Protein AF-0000000075749652 (afdb_homodimer)

pLDDT: mean 74.52, std 28.33, range [23.64, 98.38]

Organism: Penicillium rubens (strain ATCC 28089 / DSM 1075 / NRRL 1951 / Wisconsin 54-1255) (NCBI:txid500485)

Secondary structure (DSSP, 8-state):
------------------------------------PPPSEEEEEEPTT-SSEEEEEESSSSHHHHHHHHHHHH---EEEEEEE-TTS-EEE--HHHHHHSPTTEEEEEEESS---TTS-EEEEEEE-S-----/------------------------------------PPPSEEEEEEPTT-SSBEEEEESSSSHHHHHHHHHHHH---EEEEEEE-TTS-EEE--HHHHHHSPTT-EEEEEESS---TTS-EEEEEEESS-----

Structure (mmCIF, N/CA/C/O backbone):
data_AF-0000000075749652-model_v1
#
loop_
_entity.id
_entity.type
_entity.pdbx_description
1 polymer 'Pc17g00660 protein'
#
loop_
_atom_site.group_PDB
_atom_site.id
_atom_site.type_symbol
_atom_site.label_atom_id
_atom_site.label_alt_id
_atom_site.label_comp_id
_atom_site.label_asym_id
_atom_site.label_entity_id
_atom_site.label_seq_id
_atom_site.pdbx_PDB_ins_code
_atom_site.Cartn_x
_atom_site.Cartn_y
_atom_site.Cartn_z
_atom_site.occupancy
_atom_site.B_iso_or_equiv
_atom_site.auth_seq_id
_atom_site.auth_comp_id
_atom_site.auth_asym_id
_atom_site.auth_atom_id
_atom_site.pdbx_PDB_model_num
ATOM 1 N N . MET A 1 1 ? -47.75 7.691 -15.562 1 23.73 1 MET A N 1
ATOM 2 C CA . MET A 1 1 ? -46.344 8.023 -15.453 1 23.73 1 MET A CA 1
ATOM 3 C C . MET A 1 1 ? -45.656 7.172 -14.375 1 23.73 1 MET A C 1
ATOM 5 O O . MET A 1 1 ? -46.031 7.25 -13.203 1 23.73 1 MET A O 1
ATOM 9 N N . GLU A 1 2 ? -45.25 5.934 -14.773 1 23.78 2 GLU A N 1
ATOM 10 C CA . GLU A 1 2 ? -44.812 4.777 -13.992 1 23.78 2 GLU A CA 1
ATOM 11 C C . GLU A 1 2 ? -43.531 5.07 -13.25 1 23.78 2 GLU A C 1
ATOM 13 O O . GLU A 1 2 ? -42.562 5.566 -13.844 1 23.78 2 GLU A O 1
ATOM 18 N N . LYS A 1 3 ? -43.562 5.301 -11.867 1 26.33 3 LYS A N 1
ATOM 19 C CA . LYS A 1 3 ? -42.5 5.453 -10.875 1 26.33 3 LYS A CA 1
ATOM 20 C C . LYS A 1 3 ? -41.438 4.344 -11 1 26.33 3 LYS A C 1
ATOM 22 O O . LYS A 1 3 ? -41.781 3.164 -10.852 1 26.33 3 LYS A O 1
ATOM 27 N N . ARG A 1 4 ? -40.469 4.469 -11.938 1 23.66 4 ARG A N 1
ATOM 28 C CA . ARG A 1 4 ? -39.344 3.551 -12.016 1 23.66 4 ARG A CA 1
ATOM 29 C C . ARG A 1 4 ? -38.625 3.424 -10.672 1 23.66 4 ARG A C 1
ATOM 31 O O . ARG A 1 4 ? -38.156 4.418 -10.117 1 23.66 4 ARG A O 1
ATOM 38 N N . ARG A 1 5 ? -39.062 2.502 -9.797 1 25.2 5 ARG A N 1
ATOM 39 C CA . ARG A 1 5 ? -38.438 2.057 -8.562 1 25.2 5 ARG A CA 1
ATOM 40 C C . ARG A 1 5 ? -37 1.646 -8.812 1 25.2 5 ARG A C 1
ATOM 42 O O . ARG A 1 5 ? -36.719 0.802 -9.664 1 25.2 5 ARG A O 1
ATOM 49 N N . PHE A 1 6 ? -35.969 2.525 -8.836 1 23.64 6 PHE A N 1
ATOM 50 C CA . PHE A 1 6 ? -34.531 2.285 -8.844 1 23.64 6 PHE A CA 1
ATOM 51 C C . PHE A 1 6 ? -34.125 1.32 -7.734 1 23.64 6 PHE A C 1
ATOM 53 O O . PHE A 1 6 ? -34.188 1.67 -6.555 1 23.64 6 PHE A O 1
ATOM 60 N N . SER A 1 7 ? -34.594 0.105 -7.723 1 24.22 7 SER A N 1
ATOM 61 C CA . SER A 1 7 ? -34.094 -0.922 -6.82 1 24.22 7 SER A CA 1
ATOM 62 C C . SER A 1 7 ? -32.594 -1.09 -6.965 1 24.22 7 SER A C 1
ATOM 64 O O . SER A 1 7 ? -32.094 -1.543 -8.008 1 24.22 7 SER A O 1
ATOM 66 N N . GLY A 1 8 ? -31.781 -0.078 -6.668 1 25.09 8 GLY A N 1
ATOM 67 C CA . GLY A 1 8 ? -30.344 -0.247 -6.613 1 25.09 8 GLY A CA 1
ATOM 68 C C . GLY A 1 8 ? -29.906 -1.483 -5.844 1 25.09 8 GLY A C 1
ATOM 69 O O . GLY A 1 8 ? -30.188 -1.604 -4.648 1 25.09 8 GLY A O 1
ATOM 70 N N . SER A 1 9 ? -29.875 -2.68 -6.441 1 27.86 9 SER A N 1
ATOM 71 C CA . SER A 1 9 ? -29.344 -3.932 -5.922 1 27.86 9 SER A CA 1
ATOM 72 C C . SER A 1 9 ? -27.953 -3.729 -5.316 1 27.86 9 SER A C 1
ATOM 74 O O . SER A 1 9 ? -27.062 -3.168 -5.965 1 27.86 9 SER A O 1
ATOM 76 N N . ILE A 1 10 ? -27.844 -3.381 -4.102 1 29.45 10 ILE A N 1
ATOM 77 C CA . ILE A 1 10 ? -26.625 -3.455 -3.322 1 29.45 10 ILE A CA 1
ATOM 78 C C . ILE A 1 10 ? -25.953 -4.809 -3.539 1 29.45 10 ILE A C 1
ATOM 80 O O . ILE A 1 10 ? -26.516 -5.852 -3.189 1 29.45 10 ILE A O 1
ATOM 84 N N . SER A 1 11 ? -25.297 -5.031 -4.695 1 29.36 11 SER A N 1
ATOM 85 C CA . SER A 1 11 ? -24.5 -6.227 -4.941 1 29.36 11 SER A CA 1
ATOM 86 C C . SER A 1 11 ? -23.641 -6.578 -3.732 1 29.36 11 SER A C 1
ATOM 88 O O . SER A 1 11 ? -22.969 -5.715 -3.174 1 29.36 11 SER A O 1
ATOM 90 N N . GLN A 1 12 ? -24.094 -7.402 -2.818 1 26.67 12 GLN A N 1
ATOM 91 C CA . GLN A 1 12 ? -23.391 -8.062 -1.727 1 26.67 12 GLN A CA 1
ATOM 92 C C . GLN A 1 12 ? -22.016 -8.57 -2.184 1 26.67 12 GLN A C 1
ATOM 94 O O . GLN A 1 12 ? -21.938 -9.484 -3 1 26.67 12 GLN A O 1
ATOM 99 N N . SER A 1 13 ? -21.047 -7.703 -2.416 1 32.44 13 SER A N 1
ATOM 100 C CA . SER A 1 13 ? -19.656 -8.141 -2.566 1 32.44 13 SER A CA 1
ATOM 101 C C . SER A 1 13 ? -19.281 -9.172 -1.507 1 32.44 13 SER A C 1
ATOM 103 O O . SER A 1 13 ? -19.375 -8.891 -0.308 1 32.44 13 SER A O 1
ATOM 105 N N . ASN A 1 14 ? -19.625 -10.422 -1.775 1 35.34 14 ASN A N 1
ATOM 106 C CA . ASN A 1 14 ? -19.234 -11.586 -0.986 1 35.34 14 ASN A CA 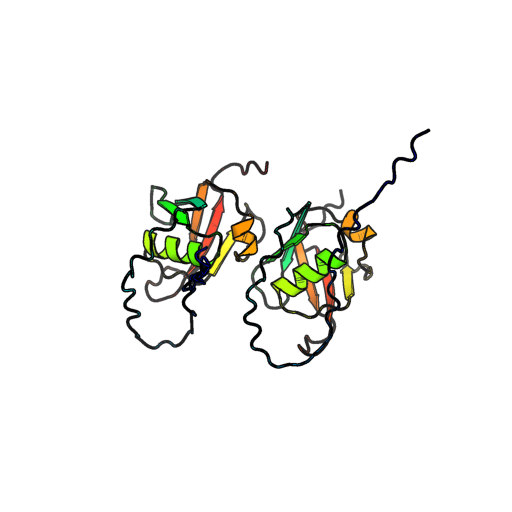1
ATOM 107 C C . ASN A 1 14 ? -17.766 -11.523 -0.575 1 35.34 14 ASN A C 1
ATOM 109 O O . ASN A 1 14 ? -16.891 -12 -1.3 1 35.34 14 ASN A O 1
ATOM 113 N N . CYS A 1 15 ? -17.266 -10.391 -0.237 1 38.72 15 CYS A N 1
ATOM 114 C CA . CYS A 1 15 ? -15.969 -10.578 0.403 1 38.72 15 CYS A CA 1
ATOM 115 C C . CYS A 1 15 ? -16.078 -11.555 1.568 1 38.72 15 CYS A C 1
ATOM 117 O O . CYS A 1 15 ? -16.719 -11.258 2.572 1 38.72 15 CYS A O 1
ATOM 119 N N . LEU A 1 16 ? -16.328 -12.812 1.437 1 35.75 16 LEU A N 1
ATOM 120 C CA . LEU A 1 16 ? -16.359 -13.812 2.5 1 35.75 16 LEU A CA 1
ATOM 121 C C . LEU A 1 16 ? -15.414 -13.445 3.631 1 35.75 16 LEU A C 1
ATOM 123 O O . LEU A 1 16 ? -14.297 -12.977 3.383 1 35.75 16 LEU A O 1
ATOM 127 N N . ARG A 1 17 ? -15.906 -12.953 4.754 1 34.75 17 ARG A N 1
ATOM 128 C CA . ARG A 1 17 ? -15.289 -12.875 6.074 1 34.75 17 ARG A CA 1
ATOM 129 C C . ARG A 1 17 ? -14.383 -14.078 6.324 1 34.75 17 ARG A C 1
ATOM 131 O O . ARG A 1 17 ? -14.852 -15.219 6.355 1 34.75 17 ARG A O 1
ATOM 138 N N . LEU A 1 18 ? -13.117 -13.938 5.91 1 32.19 18 LEU A N 1
ATOM 139 C CA . LEU A 1 18 ? -12.117 -14.875 6.41 1 32.19 18 LEU A CA 1
ATOM 140 C C . LEU A 1 18 ? -12.164 -14.953 7.93 1 32.19 18 LEU A C 1
ATOM 142 O O . LEU A 1 18 ? -11.656 -14.07 8.617 1 32.19 18 LEU A O 1
ATOM 146 N N . LYS A 1 19 ? -13.281 -15.102 8.703 1 30.7 19 LYS A N 1
ATOM 147 C CA . LYS A 1 19 ? -13.203 -15.664 10.047 1 30.7 19 LYS A CA 1
ATOM 148 C C . LYS A 1 19 ? -12.297 -16.906 10.07 1 30.7 19 LYS A C 1
ATOM 150 O O . LYS A 1 19 ? -12.484 -17.828 9.273 1 30.7 19 LYS A O 1
ATOM 155 N N . ALA A 1 20 ? -11.07 -16.812 10.711 1 30.17 20 ALA A N 1
ATOM 156 C CA . ALA A 1 20 ? -10.18 -17.875 11.172 1 30.17 20 ALA A CA 1
ATOM 157 C C . ALA A 1 20 ? -10.953 -18.969 11.906 1 30.17 20 ALA A C 1
ATOM 159 O O . ALA A 1 20 ? -10.367 -19.75 12.648 1 30.17 20 ALA A O 1
ATOM 160 N N . SER A 1 21 ? -12.234 -19.094 12.102 1 30.48 21 SER A N 1
ATOM 161 C CA . SER A 1 21 ? -12.508 -20.375 12.734 1 30.48 21 SER A CA 1
ATOM 162 C C . SER A 1 21 ? -11.969 -21.531 11.891 1 30.48 21 SER A C 1
ATOM 164 O O . SER A 1 21 ? -12.055 -21.5 10.664 1 30.48 21 SER A O 1
ATOM 166 N N . ARG A 1 22 ? -10.922 -22.391 12.406 1 30.53 22 ARG A N 1
ATOM 167 C CA . ARG A 1 22 ? -10.422 -23.688 11.961 1 30.53 22 ARG A CA 1
ATOM 168 C C . ARG A 1 22 ? -11.57 -24.594 11.523 1 30.53 22 ARG A C 1
ATOM 170 O O . ARG A 1 22 ? -11.414 -25.812 11.43 1 30.53 22 ARG A O 1
ATOM 177 N N . GLN A 1 23 ? -12.906 -24.359 11.914 1 30.08 23 GLN A N 1
ATOM 178 C CA . GLN A 1 23 ? -13.797 -25.469 11.625 1 30.08 23 GLN A CA 1
ATOM 179 C C . GLN A 1 23 ? -13.758 -25.844 10.148 1 30.08 23 GLN A C 1
ATOM 181 O O . GLN A 1 23 ? -13.602 -24.984 9.289 1 30.08 23 GLN A O 1
ATOM 186 N N . SER A 1 24 ? -13.703 -27.219 9.75 1 31.16 24 SER A N 1
ATOM 187 C CA . SER A 1 24 ? -13.844 -27.953 8.5 1 31.16 24 SER A CA 1
ATOM 188 C C . SER A 1 24 ? -14.992 -27.391 7.66 1 31.16 24 SER A C 1
ATOM 190 O O . SER A 1 24 ? -15.812 -28.156 7.141 1 31.16 24 SER A O 1
ATOM 192 N N . ALA A 1 25 ? -15.648 -26.344 8.125 1 30.98 25 ALA A N 1
ATOM 193 C CA . ALA A 1 25 ? -16.812 -26.078 7.289 1 30.98 25 ALA A CA 1
ATOM 194 C C . ALA A 1 25 ? -16.438 -26.062 5.812 1 30.98 25 ALA A C 1
ATOM 196 O O . ALA A 1 25 ? -15.445 -25.438 5.426 1 30.98 25 ALA A O 1
ATOM 197 N N . ILE A 1 26 ? -16.688 -27.172 5.18 1 29.77 26 ILE A N 1
ATOM 198 C CA . ILE A 1 26 ? -16.719 -27.297 3.725 1 29.77 26 ILE A CA 1
ATOM 199 C C . ILE A 1 26 ? -17.312 -26.031 3.113 1 29.77 26 ILE A C 1
ATOM 201 O O . ILE A 1 26 ? -18.5 -25.734 3.305 1 29.77 26 ILE A O 1
ATOM 205 N N . VAL A 1 27 ? -16.766 -24.875 3.381 1 33.25 27 VAL A N 1
ATOM 206 C CA . VAL A 1 27 ? -17.266 -23.812 2.508 1 33.25 27 VAL A CA 1
ATOM 207 C C . VAL A 1 27 ? -17.453 -24.344 1.093 1 33.25 27 VAL A C 1
ATOM 209 O O . VAL A 1 27 ? -16.484 -24.766 0.447 1 33.25 27 VAL A O 1
ATOM 212 N N . GLN A 1 28 ? -18.438 -25.234 1 1 32.66 28 GLN A N 1
ATOM 213 C CA . GLN A 1 28 ? -18.875 -25.5 -0.364 1 32.66 28 GLN A CA 1
ATOM 214 C C . GLN A 1 28 ? -18.844 -24.234 -1.213 1 32.66 28 GLN A C 1
ATOM 216 O O . GLN A 1 28 ? -19.5 -23.25 -0.888 1 32.66 28 GLN A O 1
ATOM 221 N N . HIS A 1 29 ? -17.641 -23.844 -1.509 1 31.62 29 HIS A N 1
ATOM 222 C CA . HIS A 1 29 ? -17.578 -22.906 -2.617 1 31.62 29 HIS A CA 1
ATOM 223 C C . HIS A 1 29 ? -18.578 -23.266 -3.715 1 31.62 29 HIS A C 1
ATOM 225 O O . HIS A 1 29 ? -18.297 -24.125 -4.543 1 31.62 29 HIS A O 1
ATOM 231 N N . GLU A 1 30 ? -19.797 -23.688 -3.277 1 35.5 30 GLU A N 1
ATOM 232 C CA . GLU A 1 30 ? -20.656 -23.625 -4.453 1 35.5 30 GLU A CA 1
ATOM 233 C C . GLU A 1 30 ? -20.375 -22.391 -5.293 1 35.5 30 GLU A C 1
ATOM 235 O O . GLU A 1 30 ? -20.391 -21.266 -4.785 1 35.5 30 GLU A O 1
ATOM 240 N N . ALA A 1 31 ? -19.562 -22.531 -6.242 1 36.31 31 ALA A N 1
ATOM 241 C CA . ALA A 1 31 ? -19.359 -21.516 -7.27 1 36.31 31 ALA A CA 1
ATOM 242 C C . ALA A 1 31 ? -20.672 -20.812 -7.605 1 36.31 31 ALA A C 1
ATOM 244 O O . ALA A 1 31 ? -21.547 -21.391 -8.266 1 36.31 31 ALA A O 1
ATOM 245 N N . GLN A 1 32 ? -21.516 -20.422 -6.691 1 39.34 32 GLN A N 1
ATOM 246 C CA . GLN A 1 32 ? -22.578 -19.578 -7.227 1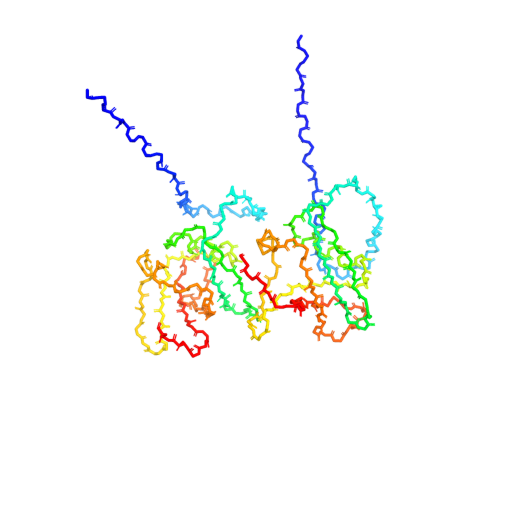 39.34 32 GLN A CA 1
ATOM 247 C C . GLN A 1 32 ? -22.062 -18.703 -8.367 1 39.34 32 GLN A C 1
ATOM 249 O O . GLN A 1 32 ? -21.031 -18.031 -8.227 1 39.34 32 GLN A O 1
ATOM 254 N N . VAL A 1 33 ? -22.188 -19.094 -9.578 1 41.5 33 VAL A N 1
ATOM 255 C CA . VAL A 1 33 ? -21.891 -18.344 -10.789 1 41.5 33 VAL A CA 1
ATOM 256 C C . VAL A 1 33 ? -22.328 -16.891 -10.625 1 41.5 33 VAL A C 1
ATOM 258 O O . VAL A 1 33 ? -23.516 -16.609 -10.5 1 41.5 33 VAL A O 1
ATOM 261 N N . ALA A 1 34 ? -21.812 -16.172 -9.711 1 48.44 34 ALA A N 1
ATOM 262 C CA . ALA A 1 34 ? -22.125 -14.75 -9.648 1 48.44 34 ALA A CA 1
ATOM 263 C C . ALA A 1 34 ? -22.312 -14.172 -11.047 1 48.44 34 ALA A C 1
ATOM 265 O O . ALA A 1 34 ? -21.75 -14.68 -12.023 1 48.44 34 ALA A O 1
ATOM 266 N N . PRO A 1 35 ? -23.453 -13.539 -11.289 1 52.84 35 PRO A N 1
ATOM 267 C CA . PRO A 1 35 ? -23.609 -12.875 -12.586 1 52.84 35 PRO A CA 1
ATOM 268 C C . PRO A 1 35 ? -22.266 -12.398 -13.164 1 52.84 35 PRO A C 1
ATOM 270 O O . PRO A 1 35 ? -21.344 -12.109 -12.406 1 52.84 35 PRO A O 1
ATOM 273 N N . SER A 1 36 ? -21.844 -13.023 -14.289 1 61.44 36 SER A N 1
ATOM 274 C CA . SER A 1 36 ? -20.625 -12.727 -15.023 1 61.44 36 SER A CA 1
ATOM 275 C C . SER A 1 36 ? -20.328 -11.227 -15.031 1 61.44 36 SER A C 1
ATOM 277 O O . SER A 1 36 ? -21 -10.469 -15.734 1 61.44 36 SER A O 1
ATOM 279 N N . ARG A 1 37 ? -19.984 -10.617 -13.953 1 82.19 37 ARG A N 1
ATOM 280 C CA . ARG A 1 37 ? -19.578 -9.219 -14.031 1 82.19 37 ARG A CA 1
ATOM 281 C C . ARG A 1 37 ? -18.359 -9.055 -14.945 1 82.19 37 ARG A C 1
ATOM 283 O O . ARG A 1 37 ? -17.484 -9.914 -14.992 1 82.19 37 ARG A O 1
ATOM 290 N N . ARG A 1 38 ? -18.5 -8.273 -15.906 1 95.38 38 ARG A N 1
ATOM 291 C CA . ARG A 1 38 ? -17.438 -7.949 -16.844 1 95.38 38 ARG A CA 1
ATOM 292 C C . ARG A 1 38 ? -16.188 -7.484 -16.094 1 95.38 38 ARG A C 1
ATOM 294 O O . ARG A 1 38 ? -16.266 -6.668 -15.18 1 95.38 38 ARG A O 1
ATOM 301 N N . PRO A 1 39 ? -15.141 -8.133 -16.438 1 96.81 39 PRO A N 1
ATOM 302 C CA . PRO A 1 39 ? -13.891 -7.695 -15.805 1 96.81 39 PRO A CA 1
ATOM 303 C C . PRO A 1 39 ? -13.594 -6.215 -16.047 1 96.81 39 PRO A C 1
ATOM 305 O O . PRO A 1 39 ? -13.891 -5.691 -17.109 1 96.81 39 PRO A O 1
ATOM 308 N N . VAL A 1 40 ? -13.086 -5.578 -15.039 1 97.62 40 VAL A N 1
ATOM 309 C CA . VAL A 1 40 ? -12.711 -4.176 -15.18 1 97.62 40 VAL A CA 1
ATOM 310 C C . VAL A 1 40 ? -11.195 -4.055 -15.32 1 97.62 40 VAL A C 1
ATOM 312 O O . VAL A 1 40 ? -10.68 -2.996 -15.68 1 97.62 40 VAL A O 1
ATOM 315 N N . ALA A 1 41 ? -10.367 -5.121 -15.031 1 97.56 41 ALA A N 1
ATOM 316 C CA . ALA A 1 41 ? -8.914 -5.16 -15.156 1 97.56 41 ALA A CA 1
ATOM 317 C C . ALA A 1 41 ? -8.422 -6.59 -15.352 1 97.56 41 ALA A C 1
ATOM 319 O O . ALA A 1 41 ? -9.109 -7.547 -15 1 97.56 41 ALA A O 1
ATOM 320 N N . CYS A 1 42 ? -7.23 -6.766 -15.836 1 97.81 42 CYS A N 1
ATOM 321 C CA . CYS A 1 42 ? -6.582 -8.062 -15.953 1 97.81 42 CYS A CA 1
ATOM 322 C C . CYS A 1 42 ? -5.086 -7.953 -15.688 1 97.81 42 CYS A C 1
ATOM 324 O O . CYS A 1 42 ? -4.473 -6.926 -15.984 1 97.81 42 CYS A O 1
ATOM 326 N N . PHE A 1 43 ? -4.566 -8.938 -15.211 1 97.75 43 PHE A N 1
ATOM 327 C CA . PHE A 1 43 ? -3.146 -9.062 -14.914 1 97.75 43 PHE A CA 1
ATOM 328 C C . PHE A 1 43 ? -2.6 -10.383 -15.438 1 97.75 43 PHE A C 1
ATOM 330 O O . PHE A 1 43 ? -3.307 -11.398 -15.445 1 97.75 43 PHE A O 1
ATOM 337 N N . TYR A 1 44 ? -1.347 -10.398 -15.844 1 98.19 44 TYR A N 1
ATOM 338 C CA . TYR A 1 44 ? -0.626 -11.602 -16.234 1 98.19 44 TYR A CA 1
ATOM 339 C C . TYR A 1 44 ? 0.344 -12.039 -15.141 1 98.19 44 TYR A C 1
ATOM 341 O O . TYR A 1 44 ? 1.274 -11.305 -14.805 1 98.19 44 TYR A O 1
ATOM 349 N N . ILE A 1 45 ? 0.099 -13.195 -14.586 1 98.06 45 ILE A N 1
ATOM 350 C CA . ILE A 1 45 ? 0.911 -13.609 -13.445 1 98.06 45 ILE A CA 1
ATOM 351 C C . ILE A 1 45 ? 1.491 -15 -13.711 1 98.06 45 ILE A C 1
ATOM 353 O O . ILE A 1 45 ? 0.758 -15.93 -14.047 1 98.06 45 ILE A O 1
ATOM 357 N N . ARG A 1 46 ? 2.744 -15.078 -13.586 1 98.12 46 ARG A N 1
ATOM 358 C CA . ARG A 1 46 ? 3.402 -16.391 -13.594 1 98.12 46 ARG A CA 1
ATOM 359 C C . ARG A 1 46 ? 3.637 -16.891 -12.172 1 98.12 46 ARG A C 1
ATOM 361 O O . ARG A 1 46 ? 4.262 -16.203 -11.367 1 98.12 46 ARG A O 1
ATOM 368 N N . PHE A 1 47 ? 3.174 -18.094 -11.844 1 95.69 47 PHE A N 1
ATOM 369 C CA . PHE A 1 47 ? 3.316 -18.672 -10.516 1 95.69 47 PHE A CA 1
ATOM 370 C C . PHE A 1 47 ? 4.504 -19.625 -10.461 1 95.69 47 PHE A C 1
ATOM 372 O O . PHE A 1 47 ? 5.008 -20.047 -11.5 1 95.69 47 PHE A O 1
ATOM 379 N N . PRO A 1 48 ? 4.875 -19.875 -9.234 1 93.25 48 PRO A N 1
ATOM 380 C CA . PRO A 1 48 ? 6.027 -20.766 -9.109 1 93.25 48 PRO A CA 1
ATOM 381 C C . PRO A 1 48 ? 5.812 -22.109 -9.797 1 93.25 48 PRO A C 1
ATOM 383 O O . PRO A 1 48 ? 4.699 -22.641 -9.789 1 93.25 48 PRO A O 1
ATOM 386 N N . ASP A 1 49 ? 6.738 -22.594 -10.359 1 89.5 49 ASP A N 1
ATOM 387 C CA . ASP A 1 49 ? 6.801 -23.922 -10.977 1 89.5 49 ASP A CA 1
ATOM 388 C C . ASP A 1 49 ? 6.004 -23.953 -12.281 1 89.5 49 ASP A C 1
ATOM 390 O O . ASP A 1 49 ? 5.809 -25.016 -12.867 1 89.5 49 ASP A O 1
ATOM 394 N N . ASN A 1 50 ? 5.379 -22.828 -12.688 1 93.56 50 ASN A N 1
ATOM 395 C CA . ASN A 1 50 ? 4.73 -22.734 -13.984 1 93.56 50 ASN A CA 1
ATOM 396 C C . ASN A 1 50 ? 5.668 -22.141 -15.039 1 93.56 50 ASN A C 1
ATOM 398 O O . ASN A 1 50 ? 6.449 -21.234 -14.742 1 93.56 50 ASN A O 1
ATOM 402 N N . TYR A 1 51 ? 5.633 -22.609 -16.203 1 95.69 51 TYR A N 1
ATOM 403 C CA . TYR A 1 51 ? 6.375 -22.031 -17.328 1 95.69 51 TYR A CA 1
ATOM 404 C C . TYR A 1 51 ? 5.504 -21.062 -18.125 1 95.69 51 TYR A C 1
ATOM 406 O O . TYR A 1 51 ? 5.938 -20.531 -19.141 1 95.69 51 TYR A O 1
ATOM 414 N N . PHE A 1 52 ? 4.391 -20.766 -17.766 1 97.81 52 PHE A N 1
ATOM 415 C CA . PHE A 1 52 ? 3.439 -19.906 -18.453 1 97.81 52 PHE A CA 1
ATOM 416 C C . PHE A 1 52 ? 2.775 -18.938 -17.469 1 97.81 52 PHE A C 1
ATOM 418 O O . PHE A 1 52 ? 2.859 -19.125 -16.25 1 97.81 52 PHE A O 1
ATOM 425 N N . HIS A 1 53 ? 2.217 -17.938 -18.031 1 98.12 53 HIS A N 1
ATOM 426 C CA . HIS A 1 53 ? 1.452 -16.969 -17.234 1 98.12 53 HIS A CA 1
ATOM 427 C C . HIS A 1 53 ? -0.036 -17.297 -17.25 1 98.12 53 HIS A C 1
ATOM 429 O O . HIS A 1 53 ? -0.542 -17.859 -18.234 1 98.12 53 HIS A O 1
ATOM 435 N N . HIS A 1 54 ? -0.691 -17.016 -16.172 1 98.06 54 HIS A N 1
ATOM 436 C CA . HIS A 1 54 ? -2.148 -16.969 -16.109 1 98.06 54 HIS A CA 1
ATOM 437 C C . HIS A 1 54 ? -2.67 -15.555 -16.328 1 98.06 54 HIS A C 1
ATOM 439 O O . HIS A 1 54 ? -2.057 -14.594 -15.859 1 98.06 54 HIS A O 1
ATOM 445 N N . VAL A 1 55 ? -3.744 -15.406 -16.984 1 98.12 55 VAL A N 1
ATOM 446 C CA . VAL A 1 55 ? -4.496 -14.156 -17.016 1 98.12 55 VAL A CA 1
ATOM 447 C C . VAL A 1 55 ? -5.438 -14.094 -15.812 1 98.12 55 VAL A C 1
ATOM 449 O O . VAL A 1 55 ? -6.242 -15 -15.594 1 98.12 55 VAL A O 1
ATOM 452 N N . ILE A 1 56 ? -5.332 -13.039 -15.055 1 98.25 56 ILE A N 1
ATOM 453 C CA . ILE A 1 56 ? -6.176 -12.812 -13.883 1 98.25 56 ILE A CA 1
ATOM 454 C C . ILE A 1 56 ? -7.156 -11.68 -14.172 1 98.25 56 ILE A C 1
ATOM 456 O O . ILE A 1 56 ? -6.77 -10.508 -14.219 1 98.25 56 ILE A O 1
ATOM 460 N N . TYR A 1 57 ? -8.375 -12.047 -14.312 1 97.94 57 TYR A N 1
ATOM 461 C CA . TYR A 1 57 ? -9.438 -11.062 -14.523 1 97.94 57 TYR A CA 1
ATOM 462 C C . TYR A 1 57 ? -10.102 -10.703 -13.203 1 97.94 57 TYR A C 1
ATOM 464 O O . TYR A 1 57 ? -10.461 -11.578 -12.414 1 97.94 57 TYR A O 1
ATOM 472 N N . ILE A 1 58 ? -10.281 -9.43 -12.977 1 96.94 58 ILE A N 1
ATOM 473 C CA . ILE A 1 58 ? -11.008 -9.047 -11.766 1 96.94 58 ILE A CA 1
ATOM 474 C C . ILE A 1 58 ? -12.211 -8.18 -12.148 1 96.94 58 ILE A C 1
ATOM 476 O O . ILE A 1 58 ? -12.062 -7.176 -12.844 1 96.94 58 ILE A O 1
ATOM 480 N N . PRO A 1 59 ? -13.344 -8.547 -11.672 1 96.75 59 PRO A N 1
ATOM 481 C CA . PRO A 1 59 ? -14.547 -7.766 -11.969 1 96.75 59 PRO A CA 1
ATOM 482 C C . PRO A 1 59 ? -14.578 -6.434 -11.219 1 96.75 59 PRO A C 1
ATOM 484 O O . PRO A 1 59 ? -15.297 -5.516 -11.625 1 96.75 59 PRO A O 1
ATOM 487 N N . GLU A 1 60 ? -13.875 -6.344 -10.055 1 96.44 60 GLU A N 1
ATOM 488 C CA . GLU A 1 60 ? -13.727 -5.129 -9.258 1 96.44 60 GLU A CA 1
ATOM 489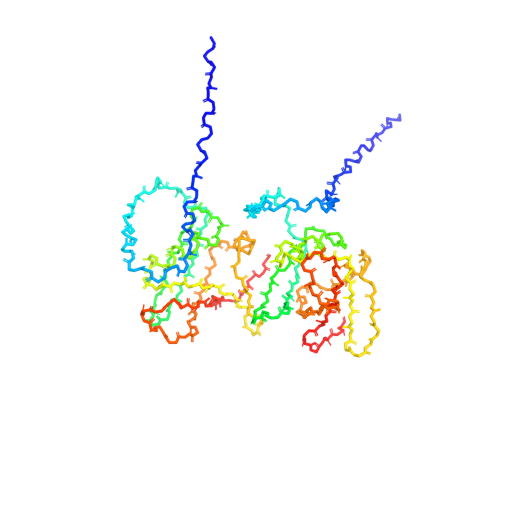 C C . GLU A 1 60 ? -12.297 -4.969 -8.75 1 96.44 60 GLU A C 1
ATOM 491 O O . GLU A 1 60 ? -11.656 -5.953 -8.375 1 96.44 60 GLU A O 1
ATOM 496 N N . ARG A 1 61 ? -11.859 -3.715 -8.633 1 97.19 61 ARG A N 1
ATOM 497 C CA . ARG A 1 61 ? -10.5 -3.449 -8.188 1 97.19 61 ARG A CA 1
ATOM 498 C C . ARG A 1 61 ? -10.406 -3.496 -6.664 1 97.19 61 ARG A C 1
ATOM 500 O O . ARG A 1 61 ? -10.164 -2.473 -6.02 1 97.19 61 ARG A O 1
ATOM 507 N N . THR A 1 62 ? -10.508 -4.676 -6.152 1 97.12 62 THR A N 1
ATOM 508 C CA . THR A 1 62 ? -10.406 -4.914 -4.715 1 97.12 62 THR A CA 1
ATOM 509 C C . THR A 1 62 ? -9.453 -6.066 -4.426 1 97.12 62 THR A C 1
ATOM 511 O O . THR A 1 62 ? -9.25 -6.941 -5.27 1 97.12 62 THR A O 1
ATOM 514 N N . ILE A 1 63 ? -9.008 -6.07 -3.24 1 97.94 63 ILE A N 1
ATOM 515 C CA . ILE A 1 63 ? -8.094 -7.121 -2.803 1 97.94 63 ILE A CA 1
ATOM 516 C C . ILE A 1 63 ? -8.836 -8.461 -2.76 1 97.94 63 ILE A C 1
ATOM 518 O O . ILE A 1 63 ? -8.25 -9.5 -3.066 1 97.94 63 ILE A O 1
ATOM 522 N N . CYS A 1 64 ? -10.07 -8.445 -2.432 1 96.25 64 CYS A N 1
ATOM 523 C CA . CYS A 1 64 ? -10.852 -9.68 -2.355 1 96.25 64 CYS A CA 1
ATOM 524 C C . CYS A 1 64 ? -10.969 -10.336 -3.727 1 96.25 64 CYS A C 1
ATOM 526 O O . CYS A 1 64 ? -10.766 -11.547 -3.857 1 96.25 64 CYS A O 1
ATOM 528 N N . GLU A 1 65 ? -11.258 -9.492 -4.777 1 96.62 65 GLU A N 1
ATOM 529 C CA . GLU A 1 65 ? -11.383 -10.039 -6.129 1 96.62 65 GLU A CA 1
ATOM 530 C C . GLU A 1 65 ? -10.047 -10.57 -6.637 1 96.62 65 GLU A C 1
ATOM 532 O O . GLU A 1 65 ? -9.992 -11.625 -7.27 1 96.62 65 GLU A O 1
ATOM 537 N N . LEU A 1 66 ? -8.992 -9.828 -6.332 1 97.81 66 LEU A N 1
ATOM 538 C CA . LEU A 1 66 ? -7.672 -10.266 -6.766 1 97.81 66 LEU A CA 1
ATOM 539 C C . LEU A 1 66 ? -7.297 -11.594 -6.121 1 97.81 66 LEU A C 1
ATOM 541 O O . LEU A 1 66 ? -6.898 -12.531 -6.812 1 97.81 66 LEU A O 1
ATOM 545 N N . ARG A 1 67 ? -7.441 -11.648 -4.891 1 97.69 67 ARG A N 1
ATOM 546 C CA . ARG A 1 67 ? -7.113 -12.852 -4.133 1 97.69 67 ARG A CA 1
ATOM 547 C C . ARG A 1 67 ? -7.949 -14.039 -4.602 1 97.69 67 ARG A C 1
ATOM 549 O O . ARG A 1 67 ? -7.422 -15.133 -4.816 1 97.69 67 ARG A O 1
ATOM 556 N N . ASP A 1 68 ? -9.258 -13.828 -4.746 1 95.94 68 ASP A N 1
ATOM 557 C CA . ASP A 1 68 ? -10.172 -14.883 -5.168 1 95.94 68 ASP A CA 1
ATOM 558 C C . ASP A 1 68 ? -9.773 -15.445 -6.531 1 95.94 68 ASP A C 1
ATOM 560 O O . ASP A 1 68 ? -9.773 -16.656 -6.738 1 95.94 68 ASP A O 1
ATOM 564 N N . GLN A 1 69 ? -9.453 -14.539 -7.461 1 96.69 69 GLN A N 1
ATOM 565 C CA . GLN A 1 69 ? -9.109 -14.969 -8.812 1 96.69 69 GLN A CA 1
ATOM 566 C C . GLN A 1 69 ? -7.785 -15.727 -8.828 1 96.69 69 GLN A C 1
ATOM 568 O O . GLN A 1 69 ? -7.617 -16.688 -9.578 1 96.69 69 GLN A O 1
ATOM 573 N N . ILE A 1 70 ? -6.863 -15.297 -7.996 1 96.56 70 ILE A N 1
ATOM 574 C CA . ILE A 1 70 ? -5.598 -16.016 -7.871 1 96.56 70 ILE A CA 1
ATOM 575 C C . ILE A 1 70 ? -5.848 -17.422 -7.336 1 96.56 70 ILE A C 1
ATOM 577 O O . ILE A 1 70 ? -5.352 -18.391 -7.895 1 96.56 70 ILE A O 1
ATOM 581 N N . MET A 1 71 ? -6.652 -17.5 -6.355 1 94.88 71 MET A N 1
ATOM 582 C CA . MET A 1 71 ? -6.93 -18.781 -5.723 1 94.88 71 MET A CA 1
ATOM 583 C C . MET A 1 71 ? -7.641 -19.719 -6.688 1 94.88 71 MET A C 1
ATOM 585 O O . MET A 1 71 ? -7.402 -20.938 -6.676 1 94.88 71 MET A O 1
ATOM 589 N N . ARG A 1 72 ? -8.477 -19.172 -7.477 1 93.81 72 ARG A N 1
ATOM 590 C CA . ARG A 1 72 ? -9.219 -19.969 -8.453 1 93.81 72 ARG A CA 1
ATOM 591 C C . ARG A 1 72 ? -8.281 -20.531 -9.523 1 93.81 72 ARG A C 1
ATOM 593 O O . ARG A 1 72 ? -8.461 -21.656 -9.977 1 93.81 72 ARG A O 1
ATOM 600 N N . LYS A 1 73 ? -7.336 -19.672 -9.891 1 94.38 73 LYS A N 1
ATOM 601 C CA . LYS A 1 73 ? -6.465 -20.047 -11 1 94.38 73 LYS A CA 1
ATOM 602 C C . LYS A 1 73 ? -5.434 -21.078 -10.562 1 94.38 73 LYS A C 1
ATOM 604 O O . LYS A 1 73 ? -5.109 -22 -11.32 1 94.38 73 LYS A O 1
ATOM 609 N N . VAL A 1 74 ? -4.844 -21.031 -9.367 1 91.38 74 VAL A N 1
ATOM 610 C CA . VAL A 1 74 ? -3.705 -21.875 -9.016 1 91.38 74 VAL A CA 1
ATOM 611 C C . VAL A 1 74 ? -4.043 -22.719 -7.793 1 91.38 74 VAL A C 1
ATOM 613 O O . VAL A 1 74 ? -3.201 -23.484 -7.309 1 91.38 74 VAL A O 1
ATOM 616 N N . GLN A 1 75 ? -5.188 -22.609 -7.23 1 86.81 75 GLN A N 1
ATOM 617 C CA . GLN A 1 75 ? -5.676 -23.406 -6.109 1 86.81 75 GLN A CA 1
ATOM 618 C C . GLN A 1 75 ? -4.723 -23.328 -4.922 1 86.81 75 GLN A C 1
ATOM 620 O O . GLN A 1 75 ? -4.359 -24.344 -4.336 1 86.81 75 GLN A O 1
ATOM 625 N N . VAL A 1 76 ? -4.152 -22.281 -4.695 1 84.75 76 VAL A N 1
ATOM 626 C CA . VAL A 1 76 ? -3.369 -22 -3.498 1 84.75 76 VAL A CA 1
ATOM 627 C C . VAL A 1 76 ? -4.176 -21.125 -2.547 1 84.75 76 VAL A C 1
ATOM 629 O O . VAL A 1 76 ? -4.75 -20.109 -2.961 1 84.75 76 VAL A O 1
ATOM 632 N N . ARG A 1 77 ? -4.312 -21.609 -1.384 1 89.06 77 ARG A N 1
ATOM 633 C CA . ARG A 1 77 ? -4.957 -20.766 -0.375 1 89.06 77 ARG A CA 1
ATOM 634 C C . ARG A 1 77 ? -4.082 -19.578 -0.013 1 89.06 77 ARG A C 1
ATOM 636 O O . ARG A 1 77 ? -3.07 -19.719 0.674 1 89.06 77 ARG A O 1
ATOM 643 N N . THR A 1 78 ? -4.449 -18.484 -0.476 1 92.38 78 THR A N 1
ATOM 644 C CA . THR A 1 78 ? -3.674 -17.266 -0.305 1 92.38 78 THR A CA 1
ATOM 645 C C . THR A 1 78 ? -4.145 -16.484 0.922 1 92.38 78 THR A C 1
ATOM 647 O O . THR A 1 78 ? -5.332 -16.188 1.05 1 92.38 78 THR A O 1
ATOM 650 N N . ARG A 1 79 ? -3.277 -16.234 1.787 1 92.56 79 ARG A N 1
ATOM 651 C CA . ARG A 1 79 ? -3.596 -15.461 2.986 1 92.56 79 ARG A CA 1
ATOM 652 C C . ARG A 1 79 ? -3.414 -13.969 2.742 1 92.56 79 ARG A C 1
ATOM 654 O O . ARG A 1 79 ? -4.363 -13.188 2.871 1 92.56 79 ARG A O 1
ATOM 661 N N . THR A 1 80 ? -2.15 -13.57 2.42 1 94.94 80 THR A N 1
ATOM 662 C CA . THR A 1 80 ? -1.788 -12.172 2.211 1 94.94 80 THR A CA 1
ATOM 663 C C . THR A 1 80 ? -1.052 -12 0.886 1 94.94 80 THR A C 1
ATOM 665 O O . THR A 1 80 ? -0.301 -12.883 0.466 1 94.94 80 THR A O 1
ATOM 668 N N . ILE A 1 81 ? -1.299 -10.945 0.234 1 97.38 81 ILE A N 1
ATOM 669 C CA . ILE A 1 81 ? -0.587 -10.609 -0.994 1 97.38 81 ILE A CA 1
ATOM 670 C C . ILE A 1 81 ? 0.292 -9.383 -0.762 1 97.38 81 ILE A C 1
ATOM 672 O O . ILE A 1 81 ? -0.169 -8.375 -0.223 1 97.38 81 ILE A O 1
ATOM 676 N N . PHE A 1 82 ? 1.498 -9.547 -1.146 1 97.56 82 PHE A N 1
ATOM 677 C CA . PHE A 1 82 ? 2.461 -8.453 -1.116 1 97.56 82 PHE A CA 1
ATOM 678 C C . PHE A 1 82 ? 2.914 -8.086 -2.525 1 97.56 82 PHE A C 1
ATOM 680 O O . PHE A 1 82 ? 2.795 -8.898 -3.447 1 97.56 82 PHE A O 1
ATOM 687 N N . HIS A 1 83 ? 3.369 -6.883 -2.621 1 97.69 83 HIS A N 1
ATOM 688 C CA . HIS A 1 83 ? 4.027 -6.43 -3.842 1 97.69 83 HIS A CA 1
ATOM 689 C C . HIS A 1 83 ? 5.434 -5.922 -3.555 1 97.69 83 HIS A C 1
ATOM 691 O O . HIS A 1 83 ? 5.656 -5.219 -2.566 1 97.69 83 HIS A O 1
ATOM 697 N N . ARG A 1 84 ? 6.312 -6.195 -4.43 1 96.12 84 ARG A N 1
ATOM 698 C CA . ARG A 1 84 ? 7.68 -5.699 -4.312 1 96.12 84 ARG A CA 1
ATOM 699 C C . ARG A 1 84 ? 8.211 -5.238 -5.668 1 96.12 84 ARG A C 1
ATOM 701 O O . ARG A 1 84 ? 8.109 -5.965 -6.66 1 96.12 84 ARG A O 1
ATOM 708 N N . ASN A 1 85 ? 8.648 -4.023 -5.676 1 91.69 85 ASN A N 1
ATOM 709 C CA . ASN A 1 85 ? 9.352 -3.5 -6.844 1 91.69 85 ASN A CA 1
ATOM 710 C C . ASN A 1 85 ? 10.867 -3.656 -6.707 1 91.69 85 ASN A C 1
ATOM 712 O O . ASN A 1 85 ? 11.5 -2.926 -5.945 1 91.69 85 ASN A O 1
ATOM 716 N N . GLY A 1 86 ? 11.398 -4.504 -7.527 1 88.75 86 GLY A N 1
ATOM 717 C CA . GLY A 1 86 ? 12.828 -4.754 -7.391 1 88.75 86 GLY A CA 1
ATOM 718 C C . GLY A 1 86 ? 13.234 -5.117 -5.977 1 88.75 86 GLY A C 1
ATOM 719 O O . GLY A 1 86 ? 12.68 -6.043 -5.383 1 88.75 86 GLY A O 1
ATOM 720 N N . ALA A 1 87 ? 14.234 -4.355 -5.488 1 87.19 87 ALA A N 1
ATOM 721 C CA . ALA A 1 87 ? 14.742 -4.59 -4.141 1 87.19 87 ALA A CA 1
ATOM 722 C C . ALA A 1 87 ? 14.023 -3.715 -3.119 1 87.19 87 ALA A C 1
ATOM 724 O O . ALA A 1 87 ? 14.484 -3.562 -1.986 1 87.19 87 ALA A O 1
ATOM 725 N N . GLY A 1 88 ? 13.039 -3.121 -3.543 1 89.62 88 GLY A N 1
ATOM 726 C CA . GLY A 1 88 ? 12.297 -2.215 -2.678 1 89.62 88 GLY A CA 1
ATOM 727 C C . GLY A 1 88 ? 11.516 -2.93 -1.593 1 89.62 88 GLY A C 1
ATOM 728 O O . GLY A 1 88 ? 11.648 -4.145 -1.421 1 89.62 88 GLY A O 1
ATOM 729 N N . PRO A 1 89 ? 10.82 -2.227 -0.787 1 93.56 89 PRO A N 1
ATOM 730 C CA . PRO A 1 89 ? 10.062 -2.791 0.333 1 93.56 89 PRO A CA 1
ATOM 731 C C . PRO A 1 89 ? 8.945 -3.729 -0.121 1 93.56 89 PRO A C 1
ATOM 733 O O . PRO A 1 89 ? 8.406 -3.562 -1.215 1 93.56 89 PRO A O 1
ATOM 736 N N . ASN A 1 90 ? 8.641 -4.703 0.77 1 95.62 90 ASN A N 1
ATOM 737 C CA . ASN A 1 90 ? 7.398 -5.461 0.616 1 95.62 90 ASN A CA 1
ATOM 738 C C . ASN A 1 90 ? 6.184 -4.629 1.009 1 95.62 90 ASN A C 1
ATOM 740 O O . ASN A 1 90 ? 6.074 -4.184 2.152 1 95.62 90 ASN A O 1
ATOM 744 N N . ILE A 1 91 ? 5.312 -4.492 0.061 1 98.06 91 ILE A N 1
ATOM 745 C CA . ILE A 1 91 ? 4.148 -3.637 0.277 1 98.06 91 ILE A CA 1
ATOM 746 C C . ILE A 1 91 ? 2.9 -4.5 0.459 1 98.06 91 ILE A C 1
ATOM 748 O O . ILE A 1 91 ? 2.637 -5.398 -0.345 1 98.06 91 ILE A O 1
ATOM 752 N N . LEU A 1 92 ? 2.141 -4.262 1.537 1 98 92 LEU A N 1
ATOM 753 C CA . LEU A 1 92 ? 0.84 -4.91 1.685 1 98 92 LEU A CA 1
ATOM 754 C C . LEU A 1 92 ? -0.114 -4.469 0.58 1 98 92 LEU A C 1
ATOM 756 O O . LEU A 1 92 ? -0.357 -3.271 0.405 1 98 92 LEU A O 1
ATOM 760 N N . VAL A 1 93 ? -0.666 -5.398 -0.135 1 98.12 93 VAL A N 1
ATOM 761 C CA . VAL A 1 93 ? -1.637 -5.094 -1.181 1 98.12 93 VAL A CA 1
ATOM 762 C C . VAL A 1 93 ? -3.037 -5.004 -0.576 1 98.12 93 VAL A C 1
ATOM 764 O O . VAL A 1 93 ? -3.531 -5.973 0.003 1 98.12 93 VAL A O 1
ATOM 767 N N . ASP A 1 94 ? -3.6 -3.809 -0.639 1 97.19 94 ASP A N 1
ATOM 768 C CA . ASP A 1 94 ? -4.969 -3.578 -0.192 1 97.19 94 ASP A CA 1
ATOM 769 C C . ASP A 1 94 ? -5.82 -2.98 -1.312 1 97.19 94 ASP A C 1
ATOM 771 O O . ASP A 1 94 ? -5.383 -2.918 -2.463 1 97.19 94 ASP A O 1
ATOM 775 N N . ASN A 1 95 ? -7.031 -2.584 -1.016 1 96.44 95 ASN A N 1
ATOM 776 C CA . ASN A 1 95 ? -7.953 -2.07 -2.027 1 96.44 95 ASN A CA 1
ATOM 777 C C . ASN A 1 95 ? -7.379 -0.845 -2.734 1 96.44 95 ASN A C 1
ATOM 779 O O . ASN A 1 95 ? -7.508 -0.709 -3.951 1 96.44 95 ASN A O 1
ATOM 783 N N . GLU A 1 96 ? -6.711 0.034 -1.977 1 95.19 96 GLU A N 1
ATOM 784 C CA . GLU A 1 96 ? -6.148 1.236 -2.584 1 95.19 96 GLU A CA 1
ATOM 785 C C . GLU A 1 96 ? -5.02 0.89 -3.553 1 95.19 96 GLU A C 1
ATOM 787 O O . GLU A 1 96 ? -4.938 1.453 -4.645 1 95.19 96 GLU A O 1
ATOM 792 N N . PHE A 1 97 ? -4.285 -0.036 -3.133 1 97 97 PHE A N 1
ATOM 793 C CA . PHE A 1 97 ? -3.199 -0.475 -4.004 1 97 97 PHE A CA 1
ATOM 794 C C . PHE A 1 97 ? -3.746 -1.041 -5.309 1 97 97 PHE A C 1
ATOM 796 O O . PHE A 1 97 ? -3.297 -0.664 -6.391 1 97 97 PHE A O 1
ATOM 803 N N . VAL A 1 98 ? -4.746 -1.883 -5.219 1 97.75 98 VAL A N 1
ATOM 804 C CA . VAL A 1 98 ? -5.312 -2.533 -6.395 1 97.75 98 VAL A CA 1
ATOM 805 C C . VAL A 1 98 ? -5.953 -1.488 -7.305 1 97.75 98 VAL A C 1
ATOM 807 O O . VAL A 1 98 ? -5.883 -1.6 -8.531 1 97.75 98 VAL A O 1
ATOM 810 N N . ARG A 1 99 ? -6.523 -0.52 -6.73 1 96.5 99 ARG A N 1
ATOM 811 C CA . ARG A 1 99 ? -7.148 0.553 -7.5 1 96.5 99 ARG A CA 1
ATOM 812 C C . ARG A 1 99 ? -6.109 1.324 -8.305 1 96.5 99 ARG A C 1
ATOM 814 O O . ARG A 1 99 ? -6.391 1.786 -9.414 1 96.5 99 ARG A O 1
ATOM 821 N N . GLN A 1 100 ? -4.945 1.405 -7.742 1 94.69 100 GLN A N 1
ATOM 822 C CA . GLN A 1 100 ? -3.906 2.195 -8.391 1 94.69 100 GLN A 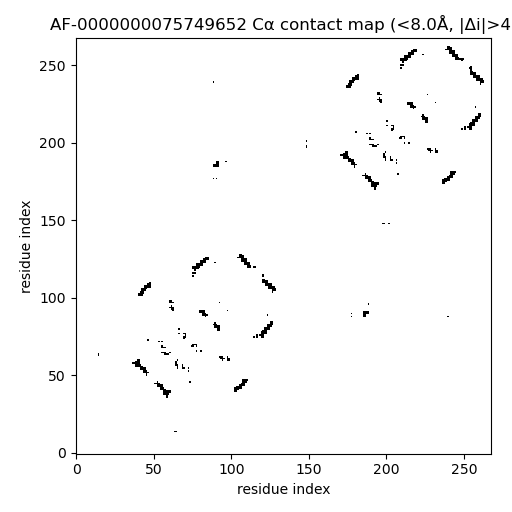CA 1
ATOM 823 C C . GLN A 1 100 ? -3.035 1.323 -9.297 1 94.69 100 GLN A C 1
ATOM 825 O O . GLN A 1 100 ? -2.236 1.837 -10.078 1 94.69 100 GLN A O 1
ATOM 830 N N . PHE A 1 101 ? -3.209 0.045 -9.172 1 94.12 101 PHE A N 1
ATOM 831 C CA . PHE A 1 101 ? -2.387 -0.902 -9.914 1 94.12 101 PHE A CA 1
ATOM 832 C C . PHE A 1 101 ? -2.738 -0.875 -11.398 1 94.12 101 PHE A C 1
ATOM 834 O O . PHE A 1 101 ? -3.898 -1.063 -11.766 1 94.12 101 PHE A O 1
ATOM 841 N N . PRO A 1 102 ? -1.794 -0.643 -12.281 1 93.94 102 PRO A N 1
ATOM 842 C CA . PRO A 1 102 ? -2.123 -0.525 -13.703 1 93.94 102 PRO A CA 1
ATOM 843 C C . PRO A 1 102 ? -2.627 -1.837 -14.305 1 93.94 102 PRO A C 1
ATOM 845 O O . PRO A 1 102 ? -2.172 -2.914 -13.906 1 93.94 102 PRO A O 1
ATOM 848 N N . ASP A 1 103 ? -3.453 -1.679 -15.242 1 95.38 103 ASP A N 1
ATOM 849 C CA . ASP A 1 103 ? -3.984 -2.807 -16 1 95.38 103 ASP A CA 1
ATOM 850 C C . ASP A 1 103 ? -2.9 -3.439 -16.875 1 95.38 103 ASP A C 1
ATOM 852 O O . ASP A 1 103 ? -1.91 -2.789 -17.203 1 95.38 103 ASP A O 1
ATOM 856 N N . ARG A 1 104 ? -3.025 -4.77 -17.062 1 96.31 104 ARG A N 1
ATOM 857 C CA . ARG A 1 104 ? -2.232 -5.531 -18.016 1 96.31 104 ARG A CA 1
ATOM 858 C C . ARG A 1 104 ? -0.771 -5.602 -17.594 1 96.31 104 ARG A C 1
ATOM 860 O O . ARG A 1 104 ? 0.13 -5.594 -18.438 1 96.31 104 ARG A O 1
ATOM 867 N N . GLN A 1 105 ? -0.585 -5.5 -16.344 1 95.5 105 GLN A N 1
ATOM 868 C CA . GLN A 1 105 ? 0.781 -5.688 -15.867 1 95.5 105 GLN A CA 1
ATOM 869 C C . GLN A 1 105 ? 1.205 -7.148 -15.969 1 95.5 105 GLN A C 1
ATOM 871 O O . GLN A 1 105 ? 0.391 -8.055 -15.773 1 95.5 105 GLN A O 1
ATOM 876 N N . VAL A 1 106 ? 2.486 -7.336 -16.312 1 96.75 106 VAL A N 1
ATOM 877 C CA . VAL A 1 106 ? 3.105 -8.656 -16.344 1 96.75 106 VAL A CA 1
ATOM 878 C C . VAL A 1 106 ? 3.916 -8.867 -15.062 1 96.75 106 VAL A C 1
ATOM 880 O O . VAL A 1 106 ? 4.844 -8.109 -14.773 1 96.75 106 VAL A O 1
ATOM 883 N N . MET A 1 107 ? 3.545 -10.016 -14.352 1 97.19 107 MET A N 1
ATOM 884 C CA . MET A 1 107 ? 4.117 -10.18 -13.016 1 97.19 107 MET A CA 1
ATOM 885 C C . MET A 1 107 ? 4.555 -11.617 -12.781 1 97.19 107 MET A C 1
ATOM 887 O O . MET A 1 107 ? 4.105 -12.531 -13.484 1 97.19 107 MET A O 1
ATOM 891 N N . ILE A 1 108 ? 5.414 -11.766 -11.781 1 97.5 108 ILE A N 1
ATOM 892 C CA . ILE A 1 108 ? 5.762 -13.07 -11.242 1 97.5 108 ILE A CA 1
ATOM 893 C C . ILE A 1 108 ? 5.375 -13.141 -9.766 1 97.5 108 ILE A C 1
ATOM 895 O O . ILE A 1 108 ? 5.527 -12.164 -9.031 1 97.5 108 ILE A O 1
ATOM 899 N N . ALA A 1 109 ? 4.875 -14.289 -9.367 1 96.94 109 ALA A N 1
ATOM 900 C CA . ALA A 1 109 ? 4.527 -14.547 -7.969 1 96.94 109 ALA A CA 1
ATOM 901 C C . ALA A 1 109 ? 5.617 -15.352 -7.266 1 96.94 109 ALA A C 1
ATOM 903 O O . ALA A 1 109 ? 6.234 -16.234 -7.871 1 96.94 109 ALA A O 1
ATOM 904 N N . GLU A 1 110 ? 5.828 -14.969 -6.035 1 95.19 110 GLU A N 1
ATOM 905 C CA . GLU A 1 110 ? 6.684 -15.734 -5.129 1 95.19 110 GLU A CA 1
ATOM 906 C C . GLU A 1 110 ? 5.922 -16.156 -3.875 1 95.19 110 GLU A C 1
ATOM 908 O O . GLU A 1 110 ? 5.152 -15.367 -3.318 1 95.19 110 GLU A O 1
ATOM 913 N N . PHE A 1 111 ? 6.094 -17.359 -3.488 1 92.38 111 PHE A N 1
ATOM 914 C CA . PHE A 1 111 ? 5.488 -17.844 -2.254 1 92.38 111 PHE A CA 1
ATOM 915 C C . PHE A 1 111 ? 6.492 -17.812 -1.106 1 92.38 111 PHE A C 1
ATOM 917 O O . PHE A 1 111 ? 7.664 -18.141 -1.291 1 92.38 111 PHE A O 1
ATOM 924 N N . LEU A 1 112 ? 6.348 -17.125 0.05 1 80 112 LEU A N 1
ATOM 925 C CA . LEU A 1 112 ? 7.246 -17.188 1.196 1 80 112 LEU A CA 1
ATOM 926 C C . LEU A 1 112 ? 7.258 -18.578 1.802 1 80 112 LEU A C 1
ATOM 928 O O . LEU A 1 112 ? 8.305 -19.062 2.232 1 80 112 LEU A O 1
ATOM 932 N N . ASP A 1 113 ? 6.25 -19.062 2.609 1 66.38 113 ASP A N 1
ATOM 933 C CA . ASP A 1 113 ? 6.332 -20.359 3.268 1 66.38 113 ASP A CA 1
ATOM 934 C C . ASP A 1 113 ? 6.145 -21.5 2.264 1 66.38 113 ASP A C 1
ATOM 936 O O . ASP A 1 113 ? 5.52 -21.312 1.218 1 66.38 113 ASP A O 1
ATOM 940 N N . THR A 1 114 ? 7.078 -22.391 2.389 1 54.69 114 THR A N 1
ATOM 941 C CA . THR A 1 114 ? 6.852 -23.609 1.608 1 54.69 114 THR A CA 1
ATOM 942 C C . THR A 1 114 ? 5.379 -24.016 1.656 1 54.69 114 THR A C 1
ATOM 944 O O . THR A 1 114 ? 4.715 -23.828 2.68 1 54.69 114 THR A O 1
ATOM 947 N N . VAL A 1 115 ? 4.707 -24 0.357 1 50.62 115 VAL A N 1
ATOM 948 C CA . VAL A 1 115 ? 3.32 -24.328 0.026 1 50.62 115 VAL A CA 1
ATOM 949 C C . VAL A 1 115 ? 2.861 -25.531 0.842 1 50.62 115 VAL A C 1
ATOM 951 O O . VAL A 1 115 ? 3.34 -26.641 0.634 1 50.62 115 VAL A O 1
ATOM 954 N N . ASN A 1 116 ? 3.07 -25.5 2.16 1 50.31 116 ASN A N 1
ATOM 955 C CA . ASN A 1 116 ? 2.25 -26.594 2.658 1 50.31 116 ASN A CA 1
ATOM 956 C C . ASN A 1 116 ? 0.777 -26.406 2.311 1 50.31 116 ASN A C 1
ATOM 958 O O . ASN A 1 116 ? 0.196 -25.359 2.623 1 50.31 116 ASN A O 1
ATOM 962 N N . ILE A 1 117 ? 0.322 -27.234 1.382 1 54.19 117 ILE A N 1
ATOM 963 C CA . ILE A 1 117 ? -1.017 -27.25 0.801 1 54.19 117 ILE A CA 1
ATOM 964 C C . ILE A 1 117 ? -2.047 -26.906 1.877 1 54.19 117 ILE A C 1
ATOM 966 O O . ILE A 1 117 ? -3.082 -26.297 1.587 1 54.19 117 ILE A O 1
ATOM 970 N N . ASP A 1 118 ? -1.76 -27.25 3.172 1 61.78 118 ASP A N 1
ATOM 971 C CA . ASP A 1 118 ? -2.805 -27.125 4.184 1 61.78 118 ASP A CA 1
ATOM 972 C C . ASP A 1 118 ? -2.789 -25.75 4.84 1 61.78 118 ASP A C 1
ATOM 974 O O . ASP A 1 118 ? -3.645 -25.438 5.668 1 61.78 118 ASP A O 1
ATOM 978 N N . ARG A 1 119 ? -1.761 -24.953 4.293 1 74.81 119 ARG A N 1
ATOM 979 C CA . ARG A 1 119 ? -1.686 -23.688 5.012 1 74.81 119 ARG A CA 1
ATOM 980 C C . ARG A 1 119 ? -1.891 -22.516 4.066 1 74.81 119 ARG A C 1
ATOM 982 O O . ARG A 1 119 ? -1.586 -22.609 2.877 1 74.81 119 ARG A O 1
ATOM 989 N N . ASP A 1 120 ? -2.566 -21.516 4.559 1 86.38 120 ASP A N 1
ATOM 990 C CA . ASP A 1 120 ? -2.66 -20.266 3.836 1 86.38 120 ASP A CA 1
ATOM 991 C C . ASP A 1 120 ? -1.28 -19.641 3.629 1 86.38 120 ASP A C 1
ATOM 993 O O . ASP A 1 120 ? -0.436 -19.688 4.527 1 86.38 120 ASP A O 1
ATOM 997 N N . ILE A 1 121 ? -0.991 -19.375 2.432 1 91.69 121 ILE A N 1
ATOM 998 C CA . ILE A 1 121 ? 0.346 -18.906 2.088 1 91.69 121 ILE A CA 1
ATOM 999 C C . ILE A 1 121 ? 0.294 -17.422 1.736 1 91.69 121 ILE A C 1
ATOM 1001 O O . ILE A 1 121 ? -0.721 -16.938 1.237 1 91.69 121 ILE A O 1
ATOM 1005 N N . ASP A 1 122 ? 1.471 -16.766 1.985 1 94.19 122 ASP A N 1
ATOM 1006 C CA . ASP A 1 122 ? 1.652 -15.398 1.512 1 94.19 122 ASP A CA 1
ATOM 1007 C C . ASP A 1 122 ? 2.223 -15.383 0.095 1 94.19 122 ASP A C 1
ATOM 1009 O O . ASP A 1 122 ? 3.113 -16.172 -0.232 1 94.19 122 ASP A O 1
ATOM 1013 N N . VAL A 1 123 ? 1.721 -14.547 -0.705 1 96.06 123 VAL A N 1
ATOM 1014 C CA . VAL A 1 123 ? 2.139 -14.414 -2.098 1 96.06 123 VAL A CA 1
ATOM 1015 C C . VAL A 1 123 ? 2.754 -13.031 -2.32 1 96.06 123 VAL A C 1
ATOM 1017 O O . VAL A 1 123 ? 2.168 -12.016 -1.939 1 96.06 123 VAL A O 1
ATOM 1020 N N . THR A 1 124 ? 3.939 -12.992 -2.867 1 97 124 THR A N 1
ATOM 1021 C CA . THR A 1 124 ? 4.547 -11.727 -3.283 1 97 124 THR A CA 1
ATOM 1022 C C . THR A 1 124 ? 4.527 -11.594 -4.801 1 97 124 THR A C 1
ATOM 1024 O O . THR A 1 124 ? 4.996 -12.484 -5.516 1 97 124 THR A O 1
ATOM 1027 N N . LEU A 1 125 ? 3.916 -10.539 -5.273 1 97.38 125 LEU A N 1
ATOM 1028 C CA . LEU A 1 125 ? 3.895 -10.234 -6.699 1 97.38 125 LEU A CA 1
ATOM 1029 C C . LEU A 1 125 ? 4.996 -9.242 -7.059 1 97.38 125 LEU A C 1
ATOM 1031 O O . LEU A 1 125 ? 5.18 -8.234 -6.371 1 97.38 125 LEU A O 1
ATOM 1035 N N . LYS A 1 126 ? 5.691 -9.555 -8.18 1 96.56 126 LYS A N 1
ATOM 1036 C CA . LYS A 1 126 ? 6.758 -8.703 -8.703 1 96.56 126 LYS A CA 1
ATOM 1037 C C . LYS A 1 126 ? 6.574 -8.453 -10.195 1 96.56 126 LYS A C 1
ATOM 1039 O O . LYS A 1 126 ? 6.156 -9.352 -10.938 1 96.56 126 LYS A O 1
ATOM 1044 N N . TYR A 1 127 ? 6.938 -7.277 -10.578 1 95.31 127 TYR A N 1
ATOM 1045 C CA . TYR A 1 127 ? 6.934 -7.039 -12.016 1 95.31 127 TYR A CA 1
ATOM 1046 C C . TYR A 1 127 ? 7.988 -7.895 -12.711 1 95.31 127 TYR A C 1
ATOM 1048 O O . TYR A 1 127 ? 9.07 -8.117 -12.172 1 95.31 127 TYR A O 1
ATOM 1056 N N . GLN A 1 128 ? 7.758 -8.43 -13.727 1 91.5 128 GLN A N 1
ATOM 1057 C CA . GLN A 1 128 ? 8.727 -9.195 -14.5 1 91.5 128 GLN A CA 1
ATOM 1058 C C . GLN A 1 128 ? 9.477 -8.297 -15.477 1 91.5 128 GLN A C 1
ATOM 1060 O O . GLN A 1 128 ? 10.664 -8.523 -15.75 1 91.5 128 GLN A O 1
ATOM 1065 N N . GLY A 1 129 ? 8.992 -7.191 -16.016 1 73 129 GLY A N 1
ATOM 1066 C CA . GLY A 1 129 ? 9.672 -6.328 -16.969 1 73 129 GLY A CA 1
ATOM 1067 C C . GLY A 1 129 ? 9.992 -4.957 -16.406 1 73 129 GLY A C 1
ATOM 1068 O O . GLY A 1 129 ? 9.797 -4.707 -15.219 1 73 129 GLY A O 1
ATOM 1069 N N . ILE A 1 130 ? 10.742 -4.094 -17.203 1 59.28 130 ILE A N 1
ATOM 1070 C CA . ILE A 1 130 ? 11.141 -2.725 -16.906 1 59.28 130 ILE A CA 1
ATOM 1071 C C . ILE A 1 130 ? 9.898 -1.867 -16.656 1 59.28 130 ILE A C 1
ATOM 1073 O O . ILE A 1 130 ? 8.961 -1.873 -17.453 1 59.28 130 ILE A O 1
ATOM 1077 N N . ARG A 1 131 ? 9.469 -1.846 -15.438 1 54.41 131 ARG A N 1
ATOM 1078 C CA . ARG A 1 131 ? 8.336 -0.991 -15.109 1 54.41 131 ARG A CA 1
ATOM 1079 C C . ARG A 1 131 ? 8.367 0.302 -15.914 1 54.41 131 ARG A C 1
ATOM 1081 O O . ARG A 1 131 ? 9.398 0.983 -15.961 1 54.41 131 ARG A O 1
ATOM 1088 N N . HIS A 1 132 ? 7.57 0.461 -16.906 1 43.16 132 HIS A N 1
ATOM 1089 C CA . HIS A 1 132 ? 7.422 1.818 -17.422 1 43.16 132 HIS A CA 1
ATOM 1090 C C . HIS A 1 132 ? 6.531 2.656 -16.516 1 43.16 132 HIS A C 1
ATOM 1092 O O . HIS A 1 132 ? 5.387 2.289 -16.25 1 43.16 132 HIS A O 1
ATOM 1098 N N . LEU A 1 133 ? 6.934 3.041 -15.414 1 41.16 133 LEU A N 1
ATOM 1099 C CA . LEU A 1 133 ? 6.168 3.998 -14.625 1 41.16 133 LEU A CA 1
ATOM 1100 C C . LEU A 1 133 ? 5.688 5.156 -15.492 1 41.16 133 LEU A C 1
ATOM 1102 O O . LEU A 1 133 ? 6.492 5.973 -15.953 1 41.16 133 LEU A O 1
ATOM 1106 N N . SER A 1 134 ? 4.93 4.977 -16.453 1 34.47 134 SER A N 1
ATOM 1107 C CA . SER A 1 134 ? 4.43 6.195 -17.078 1 34.47 134 SER A CA 1
ATOM 1108 C C . SER A 1 134 ? 3.436 6.918 -16.172 1 34.47 134 SER A C 1
ATOM 1110 O O . SER A 1 134 ? 2.723 6.281 -15.398 1 34.47 134 SER A O 1
ATOM 1112 N N . MET B 1 1 ? -15.852 46.562 -19.922 1 25.69 1 MET B N 1
ATOM 1113 C CA . MET B 1 1 ? -14.852 46.031 -19 1 25.69 1 MET B CA 1
ATOM 1114 C C . MET B 1 1 ? -15.445 44.969 -18.109 1 25.69 1 MET B C 1
ATOM 1116 O O . MET B 1 1 ? -16.188 45.25 -17.172 1 25.69 1 MET B O 1
ATOM 1120 N N . GLU B 1 2 ? -15.867 43.875 -18.703 1 29.86 2 GLU B N 1
ATOM 1121 C CA . GLU B 1 2 ? -16.625 42.781 -18.109 1 29.86 2 GLU B CA 1
ATOM 1122 C C . GLU B 1 2 ? -15.82 42.094 -17 1 29.86 2 GLU B C 1
ATOM 1124 O O . GLU B 1 2 ? -14.672 41.719 -17.219 1 29.86 2 GLU B O 1
ATOM 1129 N N . LYS B 1 3 ? -16.094 42.375 -15.68 1 30.05 3 LYS B N 1
ATOM 1130 C CA . LYS B 1 3 ? -15.609 41.812 -14.422 1 30.05 3 LYS B CA 1
ATOM 1131 C C . LYS B 1 3 ? -15.734 40.312 -14.406 1 30.05 3 LYS B C 1
ATOM 1133 O O . LYS B 1 3 ? -16.844 39.75 -14.539 1 30.05 3 LYS B O 1
ATOM 1138 N N . ARG B 1 4 ? -14.82 39.594 -14.992 1 28.94 4 ARG B N 1
ATOM 1139 C CA . ARG B 1 4 ? -14.734 38.125 -14.898 1 28.94 4 ARG B CA 1
ATOM 1140 C C . ARG B 1 4 ? -14.68 37.656 -13.445 1 28.94 4 ARG B C 1
ATOM 1142 O O . ARG B 1 4 ? -13.758 38.031 -12.703 1 28.94 4 ARG B O 1
ATOM 1149 N N . ARG B 1 5 ? -15.844 37.406 -12.781 1 27.72 5 ARG B N 1
ATOM 1150 C CA . ARG B 1 5 ? -16.031 36.812 -11.461 1 27.72 5 ARG B CA 1
ATOM 1151 C C . ARG B 1 5 ? -15.312 35.469 -11.359 1 27.72 5 ARG B C 1
ATOM 1153 O O . ARG B 1 5 ? -15.523 34.594 -12.188 1 27.72 5 ARG B O 1
ATOM 1160 N N . PHE B 1 6 ? -14.07 35.375 -10.906 1 25.33 6 PHE B N 1
ATOM 1161 C CA . PHE B 1 6 ? -13.266 34.219 -10.531 1 25.33 6 PHE B CA 1
ATOM 1162 C C . PHE B 1 6 ? -13.977 33.375 -9.469 1 25.33 6 PHE B C 1
ATOM 1164 O O . PHE B 1 6 ? -14.109 33.812 -8.32 1 25.33 6 PHE B O 1
ATOM 1171 N N . SER B 1 7 ? -15.133 32.844 -9.68 1 24.25 7 SER B N 1
ATOM 1172 C CA . SER B 1 7 ? -15.703 31.891 -8.734 1 24.25 7 SER B CA 1
ATOM 1173 C C . SER B 1 7 ? -14.758 30.719 -8.484 1 24.25 7 SER B C 1
ATOM 1175 O O . SER B 1 7 ? -14.562 29.875 -9.359 1 24.25 7 SER B O 1
ATOM 1177 N N . GLY B 1 8 ? -13.594 30.953 -7.922 1 25.58 8 GLY B N 1
ATOM 1178 C CA . GLY B 1 8 ? -12.734 29.875 -7.477 1 25.58 8 GLY B CA 1
ATOM 1179 C C . GLY B 1 8 ? -13.453 28.859 -6.594 1 25.58 8 GLY B C 1
ATOM 1180 O O . GLY B 1 8 ? -13.977 29.219 -5.535 1 25.58 8 GLY B O 1
ATOM 1181 N N . SER B 1 9 ? -14.125 27.859 -7.059 1 27.52 9 SER B N 1
ATOM 1182 C CA . SER B 1 9 ? -14.68 26.734 -6.305 1 27.52 9 SER B CA 1
ATOM 1183 C C . SER B 1 9 ? -13.656 26.156 -5.336 1 27.52 9 SER B C 1
ATOM 1185 O O . SER B 1 9 ? -12.562 25.766 -5.742 1 27.52 9 SER B O 1
ATOM 1187 N N . ILE B 1 10 ? -13.5 26.672 -4.168 1 26.92 10 ILE B N 1
ATOM 1188 C CA . ILE B 1 10 ? -12.781 26.078 -3.049 1 26.92 10 ILE B CA 1
ATOM 1189 C C . ILE B 1 10 ? -13.227 24.625 -2.871 1 26.92 10 ILE B C 1
ATOM 1191 O O . ILE B 1 10 ? -14.406 24.344 -2.625 1 26.92 10 ILE B O 1
ATOM 1195 N N . SER B 1 11 ? -12.773 23.734 -3.627 1 29.2 11 SER B N 1
ATOM 1196 C CA . SER B 1 11 ? -12.953 22.312 -3.334 1 29.2 11 SER B CA 1
ATOM 1197 C C . SER B 1 11 ? -12.719 22.031 -1.856 1 29.2 11 SER B C 1
ATOM 1199 O O . SER B 1 11 ? -11.703 22.438 -1.291 1 29.2 11 SER B O 1
ATOM 1201 N N . GLN B 1 12 ? -13.672 22.109 -0.968 1 26.06 12 GLN B N 1
ATOM 1202 C CA . GLN B 1 12 ? -13.727 21.672 0.426 1 26.06 12 GLN B CA 1
ATOM 1203 C C . GLN B 1 12 ? -12.945 20.375 0.634 1 26.06 12 GLN B C 1
ATOM 1205 O O . GLN B 1 12 ? -13.375 19.312 0.188 1 26.06 12 GLN B O 1
ATOM 1210 N N . SER B 1 13 ? -11.664 20.391 0.523 1 32.81 13 SER B N 1
ATOM 1211 C CA . SER B 1 13 ? -10.883 19.281 1.062 1 32.81 13 SER B CA 1
ATOM 1212 C C . SER B 1 13 ? -11.383 18.875 2.438 1 32.81 13 SER B C 1
ATOM 1214 O O . SER B 1 13 ? -11.375 19.672 3.377 1 32.81 13 SER B O 1
ATOM 1216 N N . ASN B 1 14 ? -12.469 18.078 2.484 1 34.09 14 ASN B N 1
ATOM 1217 C CA . ASN B 1 14 ? -13.039 17.531 3.709 1 34.09 14 ASN B CA 1
ATOM 1218 C C . ASN B 1 14 ? -11.953 17.031 4.656 1 34.09 14 ASN B C 1
ATOM 1220 O O . ASN B 1 14 ? -11.469 15.906 4.512 1 34.09 14 ASN B O 1
ATOM 1224 N N . CYS B 1 15 ? -10.938 17.844 4.941 1 39.25 15 CYS B N 1
ATOM 1225 C CA . CYS B 1 15 ? -10.211 17.438 6.145 1 39.25 15 CYS B CA 1
ATOM 1226 C C . CYS B 1 15 ? -11.172 17.188 7.297 1 39.25 15 CYS B C 1
ATOM 1228 O O . CYS B 1 15 ? -11.68 18.125 7.91 1 39.25 15 CYS B O 1
ATOM 1230 N N . LEU B 1 16 ? -12.258 16.297 7.117 1 37 16 LEU B N 1
ATOM 1231 C CA . LEU B 1 16 ? -13.25 15.961 8.125 1 37 16 LEU B CA 1
ATOM 1232 C C . LEU B 1 16 ? -12.648 16.016 9.523 1 37 16 LEU B C 1
ATOM 1234 O O . LEU B 1 16 ? -11.523 15.562 9.742 1 37 16 LEU B O 1
ATOM 1238 N N . ARG B 1 17 ? -12.938 17 10.312 1 33.59 17 ARG B N 1
ATOM 1239 C CA . ARG B 1 17 ? -12.93 17.062 11.773 1 33.59 17 ARG B CA 1
ATOM 1240 C C . ARG B 1 17 ? -13.32 15.727 12.391 1 33.59 17 ARG B C 1
ATOM 1242 O O . ARG B 1 17 ? -14.438 15.25 12.195 1 33.59 17 ARG B O 1
ATOM 1249 N N . LEU B 1 18 ? -12.32 14.836 12.562 1 33.31 18 LEU B N 1
ATOM 1250 C CA . LEU B 1 18 ? -12.477 13.664 13.414 1 33.31 18 LEU B CA 1
ATOM 1251 C C . LEU B 1 18 ? -13.078 14.055 14.766 1 33.31 18 LEU B C 1
ATOM 1253 O O . LEU B 1 18 ? -12.414 14.703 15.578 1 33.31 18 LEU B O 1
ATOM 1257 N N . LYS B 1 19 ? -14.281 14.609 14.883 1 31.83 19 LYS B N 1
ATOM 1258 C CA . LYS B 1 19 ? -14.992 14.477 16.156 1 31.83 19 LYS B CA 1
ATOM 1259 C C . LYS B 1 19 ? -14.883 13.055 16.703 1 31.83 19 LYS B C 1
ATOM 1261 O O . LYS B 1 19 ? -15.047 12.086 15.961 1 31.83 19 LYS B O 1
ATOM 1266 N N . ALA B 1 20 ? -14.219 12.828 17.969 1 30.75 20 ALA B N 1
ATOM 1267 C CA . ALA B 1 20 ? -14.055 11.734 18.922 1 30.75 20 ALA B CA 1
ATOM 1268 C C . ALA B 1 20 ? -15.398 11.078 19.234 1 30.75 20 ALA B C 1
ATOM 1270 O O . ALA B 1 20 ? -15.562 10.477 20.297 1 30.75 20 ALA B O 1
ATOM 1271 N N . SER B 1 21 ? -16.531 11.156 18.578 1 30.59 21 SER B N 1
ATOM 1272 C CA . SER B 1 21 ? -17.562 10.375 19.266 1 30.59 21 SER B CA 1
ATOM 1273 C C . SER B 1 21 ? -17.172 8.906 19.344 1 30.59 21 SER B C 1
ATOM 1275 O O . SER B 1 21 ? -16.656 8.336 18.375 1 30.59 21 SER B O 1
ATOM 1277 N N . ARG B 1 22 ? -16.906 8.281 20.609 1 29.19 22 ARG B N 1
ATOM 1278 C CA . ARG B 1 22 ? -16.578 6.957 21.141 1 29.19 22 ARG B CA 1
ATOM 1279 C C . ARG B 1 22 ? -17.484 5.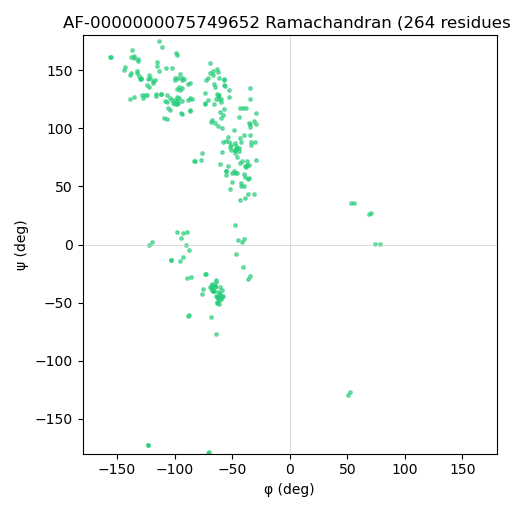887 20.547 1 29.19 22 ARG B C 1
ATOM 1281 O O . ARG B 1 22 ? -17.578 4.785 21.078 1 29.19 22 ARG B O 1
ATOM 1288 N N . GLN B 1 23 ? -18.562 6.168 19.766 1 28.67 23 GLN B N 1
ATOM 1289 C CA . GLN B 1 23 ? -19.5 5.059 19.672 1 28.67 23 GLN B CA 1
ATOM 1290 C C . GLN B 1 23 ? -18.828 3.822 19.078 1 28.67 23 GLN B C 1
ATOM 1292 O O . GLN B 1 23 ? -18.016 3.928 18.156 1 28.67 23 GLN B O 1
ATOM 1297 N N . SER B 1 24 ? -18.844 2.602 19.734 1 33.41 24 SER B N 1
ATOM 1298 C CA . SER B 1 24 ? -18.438 1.222 19.5 1 33.41 24 SER B CA 1
ATOM 1299 C C . SER B 1 24 ? -18.734 0.786 18.078 1 33.41 24 SER B C 1
ATOM 1301 O O . SER B 1 24 ? -18.875 -0.408 17.797 1 33.41 24 SER B O 1
ATOM 1303 N N . ALA B 1 25 ? -19.219 1.714 17.219 1 29.67 25 ALA B N 1
ATOM 1304 C CA . ALA B 1 25 ? -19.766 1.151 15.984 1 29.67 25 ALA B CA 1
ATOM 1305 C C . ALA B 1 25 ? -18.719 0.338 15.234 1 29.67 25 ALA B C 1
ATOM 1307 O O . ALA B 1 25 ? -17.531 0.657 15.281 1 29.67 25 ALA B O 1
ATOM 1308 N N . ILE B 1 26 ? -18.953 -0.927 15.211 1 31.78 26 ILE B N 1
ATOM 1309 C CA . ILE B 1 26 ? -18.281 -1.844 14.297 1 31.78 26 ILE B CA 1
ATOM 1310 C C . ILE B 1 26 ? -18.047 -1.151 12.953 1 31.78 26 ILE B C 1
ATOM 1312 O O . ILE B 1 26 ? -18.984 -0.85 12.227 1 31.78 26 ILE B O 1
ATOM 1316 N N . VAL B 1 27 ? -17.344 0.006 12.93 1 31.11 27 VAL B N 1
ATOM 1317 C CA . VAL B 1 27 ? -17.031 0.652 11.656 1 31.11 27 VAL B CA 1
ATOM 1318 C C . VAL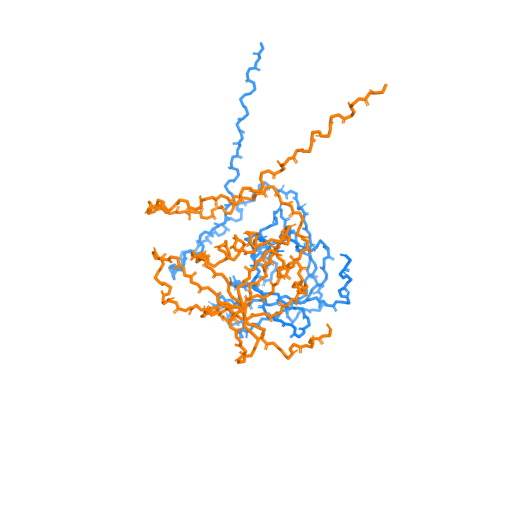 B 1 27 ? -16.578 -0.396 10.641 1 31.11 27 VAL B C 1
ATOM 1320 O O . VAL B 1 27 ? -15.57 -1.073 10.836 1 31.11 27 VAL B O 1
ATOM 1323 N N . GLN B 1 28 ? -17.5 -1.173 10.242 1 33.91 28 GLN B N 1
ATOM 1324 C CA . GLN B 1 28 ? -17.188 -1.826 8.977 1 33.91 28 GLN B CA 1
ATOM 1325 C C . GLN B 1 28 ? -16.453 -0.877 8.031 1 33.91 28 GLN B C 1
ATOM 1327 O O . GLN B 1 28 ? -16.984 0.18 7.676 1 33.91 28 GLN B O 1
ATOM 1332 N N . HIS B 1 29 ? -15.25 -0.487 8.367 1 32.94 29 HIS B N 1
ATOM 1333 C CA . HIS B 1 29 ? -14.453 0.337 7.473 1 32.94 29 HIS B CA 1
ATOM 1334 C C . HIS B 1 29 ? -14.781 0.043 6.012 1 32.94 29 HIS B C 1
ATOM 1336 O O . HIS B 1 29 ? -14.242 -0.899 5.426 1 32.94 29 HIS B O 1
ATOM 1342 N N . GLU B 1 30 ? -16.031 -0.073 5.75 1 35.09 30 GLU B N 1
ATOM 1343 C CA . GLU B 1 30 ? -16.234 0.087 4.312 1 35.09 30 GLU B CA 1
ATOM 1344 C C . GLU B 1 30 ? -15.492 1.311 3.781 1 35.09 30 GLU B C 1
ATOM 1346 O O . GLU B 1 30 ? -15.734 2.434 4.23 1 35.09 30 GLU B O 1
ATOM 1351 N N . ALA B 1 31 ? -14.219 1.272 3.506 1 37.97 31 ALA B N 1
ATOM 1352 C CA . ALA B 1 31 ? -13.531 2.377 2.838 1 37.97 31 ALA B CA 1
ATOM 1353 C C . ALA B 1 31 ? -14.484 3.139 1.922 1 37.97 31 ALA B C 1
ATOM 1355 O O . ALA B 1 31 ? -15.062 2.562 0.996 1 37.97 31 ALA B O 1
ATOM 1356 N N . GLN B 1 32 ? -15.43 3.943 2.383 1 40.59 32 GLN B N 1
ATOM 1357 C CA . GLN B 1 32 ? -16.109 4.906 1.528 1 40.59 32 GLN B CA 1
ATOM 1358 C C . GLN B 1 32 ? -15.203 5.387 0.4 1 40.59 32 GLN B C 1
ATOM 1360 O O . GLN B 1 32 ? -14.094 5.867 0.65 1 40.59 32 GLN B O 1
ATOM 1365 N N . VAL B 1 33 ? -15.164 4.738 -0.694 1 45.88 33 VAL B N 1
ATOM 1366 C CA . VAL B 1 33 ? -14.359 5.055 -1.867 1 45.88 33 VAL B CA 1
ATOM 1367 C C . VAL B 1 33 ? -14.523 6.531 -2.221 1 45.88 33 VAL B C 1
ATOM 1369 O O . VAL B 1 33 ? -15.617 6.977 -2.582 1 45.88 33 VAL B O 1
ATOM 1372 N N . ALA B 1 34 ? -14.117 7.477 -1.358 1 47.84 34 ALA B N 1
ATOM 1373 C CA . ALA B 1 34 ? -14.102 8.891 -1.733 1 47.84 34 ALA B CA 1
ATOM 1374 C C . ALA B 1 34 ? -13.742 9.055 -3.207 1 47.84 34 ALA B C 1
ATOM 1376 O O . ALA B 1 34 ? -13.086 8.195 -3.799 1 47.84 34 ALA B O 1
ATOM 1377 N N . PRO B 1 35 ? -14.562 9.945 -3.861 1 51.62 35 PRO B N 1
ATOM 1378 C CA . PRO B 1 35 ? -14.227 10.234 -5.258 1 51.62 35 PRO B CA 1
ATOM 1379 C C . PRO B 1 35 ? -12.719 10.227 -5.512 1 51.62 35 PRO B C 1
ATOM 1381 O O . PRO B 1 35 ? -11.953 10.742 -4.695 1 51.62 35 PRO B O 1
ATOM 1384 N N . SER B 1 36 ? -12.203 9.164 -6.125 1 60.31 36 SER B N 1
ATOM 1385 C CA . SER B 1 36 ? -10.82 8.727 -6.223 1 60.31 36 SER B CA 1
ATOM 1386 C C . SER B 1 36 ? -9.953 9.781 -6.91 1 60.31 36 SER B C 1
ATOM 1388 O O . SER B 1 36 ? -10.07 9.992 -8.117 1 60.31 36 SER B O 1
ATOM 1390 N N . ARG B 1 37 ? -9.695 10.953 -6.27 1 82.81 37 ARG B N 1
ATOM 1391 C CA . ARG B 1 37 ? -8.672 11.828 -6.828 1 82.81 37 ARG B CA 1
ATOM 1392 C C . ARG B 1 37 ? -7.359 11.07 -7.031 1 82.81 37 ARG B C 1
ATOM 1394 O O . ARG B 1 37 ? -7.02 10.18 -6.246 1 82.81 37 ARG B O 1
ATOM 1401 N N . ARG B 1 38 ? -6.84 11.312 -8.242 1 92.81 38 ARG B N 1
ATOM 1402 C CA . ARG B 1 38 ? -5.57 10.672 -8.586 1 92.81 38 ARG B CA 1
ATOM 1403 C C . ARG B 1 38 ? -4.461 11.125 -7.645 1 92.81 38 ARG B C 1
ATOM 1405 O O . ARG B 1 38 ? -4.297 12.32 -7.395 1 92.81 38 ARG B O 1
ATOM 1412 N N . PRO B 1 39 ? -3.791 10.242 -7.102 1 96.62 39 PRO B N 1
ATOM 1413 C CA . PRO B 1 39 ? -2.684 10.633 -6.227 1 96.62 39 PRO B CA 1
ATOM 1414 C C . PRO B 1 39 ? -1.607 11.43 -6.957 1 96.62 39 PRO B C 1
ATOM 1416 O O . PRO B 1 39 ? -1.33 11.172 -8.133 1 96.62 39 PRO B O 1
ATOM 1419 N N . VAL B 1 40 ? -1.021 12.398 -6.312 1 97.38 40 VAL B N 1
ATOM 1420 C CA . VAL B 1 40 ? 0.066 13.188 -6.887 1 97.38 40 VAL B CA 1
ATOM 1421 C C . VAL B 1 40 ? 1.4 12.734 -6.301 1 97.38 40 VAL B C 1
ATOM 1423 O O . VAL B 1 40 ? 2.465 13.086 -6.812 1 97.38 40 VAL B O 1
ATOM 1426 N N . ALA B 1 41 ? 1.401 11.914 -5.191 1 97.12 41 ALA B N 1
ATOM 1427 C CA . ALA B 1 41 ? 2.596 11.367 -4.551 1 97.12 41 ALA B CA 1
ATOM 1428 C C . ALA B 1 41 ? 2.271 10.094 -3.777 1 97.12 41 ALA B C 1
ATOM 1430 O O . ALA B 1 41 ? 1.116 9.852 -3.42 1 97.12 41 ALA B O 1
ATOM 1431 N N . CYS B 1 42 ? 3.258 9.336 -3.488 1 97 42 CYS B N 1
ATOM 1432 C CA . CYS B 1 42 ? 3.131 8.18 -2.609 1 97 42 CYS B CA 1
ATOM 1433 C C . CYS B 1 42 ? 4.375 8.016 -1.745 1 97 42 CYS B C 1
ATOM 1435 O O . CYS B 1 42 ? 5.469 8.422 -2.139 1 97 42 CYS B O 1
ATOM 1437 N N . PHE B 1 43 ? 4.172 7.43 -0.626 1 97 43 PHE B N 1
ATOM 1438 C CA . PHE B 1 43 ? 5.219 7.109 0.338 1 97 43 PHE B CA 1
ATOM 1439 C C . PHE B 1 43 ? 5.09 5.672 0.824 1 97 43 PHE B C 1
ATOM 1441 O O . PHE B 1 43 ? 3.98 5.145 0.93 1 97 43 PHE B O 1
ATOM 1448 N N . TYR B 1 44 ? 6.176 5.109 1.139 1 97.62 44 TYR B N 1
ATOM 1449 C CA . TYR B 1 44 ? 6.203 3.771 1.723 1 97.62 44 TYR B CA 1
ATOM 1450 C C . TYR B 1 44 ? 6.52 3.834 3.213 1 97.62 44 TYR B C 1
ATOM 1452 O O . TYR B 1 44 ? 7.602 4.281 3.605 1 97.62 44 TYR B O 1
ATOM 1460 N N . ILE B 1 45 ? 5.547 3.375 4.004 1 98.12 45 ILE B N 1
ATOM 1461 C CA . ILE B 1 45 ? 5.742 3.545 5.441 1 98.12 45 ILE B CA 1
ATOM 1462 C C . ILE B 1 45 ? 5.531 2.209 6.148 1 98.12 45 ILE B C 1
ATOM 1464 O O . ILE B 1 45 ? 4.508 1.549 5.953 1 98.12 45 ILE B O 1
ATOM 1468 N N . ARG B 1 46 ? 6.453 1.853 6.922 1 98.12 46 ARG B N 1
ATOM 1469 C CA . ARG B 1 46 ? 6.305 0.716 7.824 1 98.12 46 ARG B CA 1
ATOM 1470 C C . ARG B 1 46 ? 5.934 1.178 9.234 1 98.12 46 ARG B C 1
ATOM 1472 O O . ARG B 1 46 ? 6.648 1.98 9.836 1 98.12 46 ARG B O 1
ATOM 1479 N N . PHE B 1 47 ? 4.895 0.615 9.734 1 96.12 47 PHE B N 1
ATOM 1480 C CA . PHE B 1 47 ? 4.418 0.991 11.062 1 96.12 47 PHE B CA 1
ATOM 1481 C C . PHE B 1 47 ? 4.895 -0.011 12.109 1 96.12 47 PHE B C 1
ATOM 1483 O O . PHE B 1 47 ? 5.309 -1.12 11.773 1 96.12 47 PHE B O 1
ATOM 1490 N N . PRO B 1 48 ? 4.766 0.448 13.32 1 93.25 48 PRO B N 1
ATOM 1491 C CA . PRO B 1 48 ? 5.23 -0.454 14.383 1 93.25 48 PRO B CA 1
ATOM 1492 C C . PRO B 1 48 ? 4.531 -1.812 14.344 1 93.25 48 PRO B C 1
ATOM 1494 O O . PRO B 1 48 ? 3.338 -1.89 14.047 1 93.25 48 PRO B O 1
ATOM 1497 N N . ASP B 1 49 ? 5.148 -2.816 14.508 1 89.81 49 ASP B N 1
ATOM 1498 C CA . ASP B 1 49 ? 4.68 -4.191 14.648 1 89.81 49 ASP B CA 1
ATOM 1499 C C . ASP B 1 49 ? 4.316 -4.785 13.289 1 89.81 49 ASP B C 1
ATOM 1501 O O . ASP B 1 49 ? 3.795 -5.898 13.211 1 89.81 49 ASP B O 1
ATOM 1505 N N . ASN B 1 50 ? 4.465 -4.027 12.227 1 93.25 50 ASN B N 1
ATOM 1506 C CA . ASN B 1 50 ? 4.285 -4.59 10.891 1 93.25 50 ASN B CA 1
ATOM 1507 C C . ASN B 1 50 ? 5.605 -5.09 10.312 1 93.25 50 ASN B C 1
ATOM 1509 O O . ASN B 1 50 ? 6.648 -4.469 10.508 1 93.25 50 ASN B O 1
ATOM 1513 N N . TYR B 1 51 ? 5.547 -6.184 9.609 1 94.06 51 TYR B N 1
ATOM 1514 C CA . TYR B 1 51 ? 6.715 -6.688 8.891 1 94.06 51 TYR B CA 1
ATOM 1515 C C . TYR B 1 51 ? 6.672 -6.285 7.426 1 94.06 51 TYR B C 1
ATOM 1517 O O . TYR B 1 51 ? 7.48 -6.754 6.621 1 94.06 51 TYR B O 1
ATOM 1525 N N . PHE B 1 52 ? 5.852 -5.465 7.035 1 96.75 52 PHE B N 1
ATOM 1526 C CA . PHE B 1 52 ? 5.641 -4.965 5.684 1 96.75 52 PHE B CA 1
ATOM 1527 C C . PHE B 1 52 ? 5.422 -3.455 5.691 1 96.75 52 PHE B C 1
ATOM 1529 O O . PHE B 1 52 ? 5.242 -2.857 6.754 1 96.75 52 PHE B O 1
ATOM 1536 N N . HIS B 1 53 ? 5.473 -2.863 4.535 1 98.12 53 HIS B N 1
ATOM 1537 C CA . HIS B 1 53 ? 5.176 -1.446 4.371 1 98.12 53 HIS B CA 1
ATOM 1538 C C . HIS B 1 53 ? 3.779 -1.239 3.791 1 98.12 53 HIS B C 1
ATOM 1540 O O . HIS B 1 53 ? 3.242 -2.127 3.123 1 98.12 53 HIS B O 1
ATOM 1546 N N . HIS B 1 54 ? 3.219 -0.138 4.113 1 98.19 54 HIS B N 1
ATOM 1547 C CA . HIS B 1 54 ? 2.057 0.388 3.406 1 98.19 54 HIS B CA 1
ATOM 1548 C C . HIS B 1 54 ? 2.467 1.418 2.359 1 98.19 54 HIS B C 1
ATOM 1550 O O . HIS B 1 54 ? 3.391 2.203 2.584 1 98.19 54 HIS B O 1
ATOM 1556 N N . VAL B 1 55 ? 1.796 1.422 1.273 1 97.62 55 VAL B N 1
ATOM 1557 C CA . VAL B 1 55 ? 1.878 2.551 0.352 1 97.62 55 VAL B CA 1
ATOM 1558 C C . VAL B 1 55 ? 0.874 3.627 0.762 1 97.62 55 VAL B C 1
ATOM 1560 O O . VAL B 1 55 ? -0.312 3.34 0.942 1 97.62 55 VAL B O 1
ATOM 1563 N N . ILE B 1 56 ? 1.338 4.82 0.938 1 98 56 ILE B N 1
ATOM 1564 C CA . ILE B 1 56 ? 0.516 5.977 1.277 1 98 56 ILE B CA 1
ATOM 1565 C C . ILE B 1 56 ? 0.384 6.891 0.061 1 98 56 ILE B C 1
ATOM 1567 O O . ILE B 1 56 ? 1.325 7.605 -0.291 1 98 56 ILE B O 1
ATOM 1571 N N . TYR B 1 57 ? -0.805 6.879 -0.503 1 97.5 57 TYR B N 1
ATOM 1572 C CA . TYR B 1 57 ? -1.09 7.762 -1.632 1 97.5 57 TYR B CA 1
ATOM 1573 C C . TYR B 1 57 ? -1.709 9.07 -1.159 1 97.5 57 TYR B C 1
ATOM 1575 O O . TYR B 1 57 ? -2.641 9.07 -0.351 1 97.5 57 TYR B O 1
ATOM 1583 N N . ILE B 1 58 ? -1.226 10.133 -1.688 1 96.94 58 ILE B N 1
ATOM 1584 C CA . ILE B 1 58 ? -1.856 11.398 -1.328 1 96.94 58 ILE B CA 1
ATOM 1585 C C . ILE B 1 58 ? -2.279 12.148 -2.592 1 96.94 58 ILE B C 1
ATOM 1587 O O . ILE B 1 58 ? -1.472 12.344 -3.502 1 96.94 58 ILE B O 1
ATOM 1591 N N . PRO B 1 59 ? -3.51 12.547 -2.617 1 96.75 59 PRO B N 1
ATOM 1592 C CA . PRO B 1 59 ? -4 13.281 -3.783 1 96.75 59 PRO B CA 1
ATOM 1593 C C . PRO B 1 59 ? -3.473 14.719 -3.836 1 96.75 59 PRO B C 1
ATOM 1595 O O . PRO B 1 59 ? -3.484 15.344 -4.898 1 96.75 59 PRO B O 1
ATOM 1598 N N . GLU B 1 60 ? -3.113 15.281 -2.646 1 97.44 60 GLU B N 1
ATOM 1599 C CA . GLU B 1 60 ? -2.521 16.609 -2.525 1 97.44 60 GLU B CA 1
ATOM 1600 C C . GLU B 1 60 ? -1.384 16.625 -1.51 1 97.44 60 GLU B C 1
ATOM 1602 O O . GLU B 1 60 ? -1.472 15.969 -0.467 1 97.44 60 GLU B O 1
ATOM 1607 N N . ARG B 1 61 ? -0.418 17.422 -1.781 1 98.06 61 ARG B N 1
ATOM 1608 C CA . ARG B 1 61 ? 0.742 17.484 -0.899 1 98.06 61 ARG B CA 1
ATOM 1609 C C . ARG B 1 61 ? 0.462 18.391 0.304 1 98.06 61 ARG B C 1
ATOM 1611 O O . ARG B 1 61 ? 1.082 19.438 0.458 1 98.06 61 ARG B O 1
ATOM 1618 N N . THR B 1 62 ? -0.339 17.906 1.138 1 98.19 62 THR B N 1
ATOM 1619 C CA . THR B 1 62 ? -0.684 18.609 2.365 1 98.19 62 THR B CA 1
ATOM 1620 C C . THR B 1 62 ? -0.583 17.688 3.572 1 98.19 62 THR B C 1
ATOM 1622 O O . THR B 1 62 ? -0.719 16.469 3.439 1 98.19 62 THR B O 1
ATOM 1625 N N . ILE B 1 63 ? -0.427 18.328 4.672 1 98.38 63 ILE B N 1
ATOM 1626 C CA . ILE B 1 63 ? -0.345 17.578 5.922 1 98.38 63 ILE B CA 1
ATOM 1627 C C . ILE B 1 63 ? -1.677 16.875 6.195 1 98.38 63 ILE B C 1
ATOM 1629 O O . ILE B 1 63 ? -1.707 15.766 6.73 1 98.38 63 ILE B O 1
ATOM 1633 N N . CYS B 1 64 ? -2.758 17.484 5.852 1 97.31 64 CYS B N 1
ATOM 1634 C CA . CYS B 1 64 ? -4.07 16.891 6.074 1 97.31 64 CYS B CA 1
ATOM 1635 C C . CYS B 1 64 ? -4.223 15.594 5.293 1 97.31 64 CYS B C 1
ATOM 1637 O O . CYS B 1 64 ? -4.676 14.586 5.84 1 97.31 64 CYS B O 1
ATOM 1639 N N . GLU B 1 65 ? -3.812 15.586 4.008 1 97.25 65 GLU B N 1
ATOM 1640 C CA . GLU B 1 65 ? -3.906 14.383 3.182 1 97.25 65 GLU B CA 1
ATOM 1641 C C . GLU B 1 65 ? -2.988 13.281 3.701 1 97.25 65 GLU B C 1
ATOM 1643 O O . GLU B 1 65 ? -3.375 12.109 3.736 1 97.25 65 GLU B O 1
ATOM 1648 N N . LEU B 1 66 ? -1.798 13.672 4.121 1 97.88 66 LEU B N 1
ATOM 1649 C CA . LEU B 1 66 ? -0.856 12.695 4.648 1 97.88 66 LEU B CA 1
ATOM 1650 C C . LEU B 1 66 ? -1.404 12.039 5.91 1 97.88 66 LEU B C 1
ATOM 1652 O O . LEU B 1 66 ? -1.428 10.812 6.02 1 97.88 66 LEU B O 1
ATOM 1656 N N . ARG B 1 67 ? -1.829 12.828 6.758 1 97.88 67 ARG B N 1
ATOM 1657 C CA . ARG B 1 67 ? -2.369 12.344 8.023 1 97.88 67 ARG B CA 1
ATOM 1658 C C . ARG B 1 67 ? -3.59 11.461 7.797 1 97.88 67 ARG B C 1
ATOM 1660 O O . ARG B 1 67 ? -3.705 10.391 8.398 1 97.88 67 ARG B O 1
ATOM 1667 N N . ASP B 1 68 ? -4.516 11.93 6.973 1 96.12 68 ASP B N 1
ATOM 1668 C CA . ASP B 1 68 ? -5.738 11.18 6.688 1 96.12 68 ASP B CA 1
ATOM 1669 C C . ASP B 1 68 ? -5.422 9.805 6.113 1 96.12 68 ASP B C 1
ATOM 1671 O O . ASP B 1 68 ? -6.043 8.805 6.492 1 96.12 68 ASP B O 1
ATOM 1675 N N . GLN B 1 69 ? -4.492 9.797 5.191 1 96.62 69 GLN B N 1
ATOM 1676 C CA . GLN B 1 69 ? -4.156 8.523 4.562 1 96.62 69 GLN B CA 1
ATOM 1677 C C . GLN B 1 69 ? -3.479 7.582 5.551 1 96.62 69 GLN B C 1
ATOM 1679 O O . GLN B 1 69 ? -3.723 6.371 5.531 1 96.62 69 GLN B O 1
ATOM 1684 N N . ILE B 1 70 ? -2.623 8.086 6.406 1 96.69 70 ILE B N 1
ATOM 1685 C CA . ILE B 1 70 ? -2 7.273 7.445 1 96.69 70 ILE B CA 1
ATOM 1686 C C . ILE B 1 70 ? -3.076 6.688 8.359 1 96.69 70 ILE B C 1
ATOM 1688 O O . ILE B 1 70 ? -3.076 5.488 8.641 1 96.69 70 ILE B O 1
ATOM 1692 N N . MET B 1 71 ? -4.023 7.492 8.711 1 95.06 71 MET B N 1
ATOM 1693 C CA . MET B 1 71 ? -5.078 7.059 9.625 1 95.06 71 MET B CA 1
ATOM 1694 C C . MET B 1 71 ? -5.957 6 8.969 1 95.06 71 MET B C 1
ATOM 1696 O O . MET B 1 71 ? -6.418 5.07 9.641 1 95.06 71 MET B O 1
ATOM 1700 N N . ARG B 1 72 ? -6.156 6.121 7.699 1 93.31 72 ARG B N 1
ATOM 1701 C CA . ARG B 1 72 ? -6.969 5.156 6.969 1 93.31 72 ARG B CA 1
ATOM 1702 C C . ARG B 1 72 ? -6.27 3.803 6.883 1 93.31 72 ARG B C 1
ATOM 1704 O O . ARG B 1 72 ? -6.914 2.758 6.965 1 93.31 72 ARG B O 1
ATOM 1711 N N . LYS B 1 73 ? -4.969 3.873 6.742 1 94.56 73 LYS B N 1
ATOM 1712 C CA . LYS B 1 73 ? -4.215 2.641 6.527 1 94.56 73 LYS B CA 1
ATOM 1713 C C . LYS B 1 73 ? -4.062 1.856 7.828 1 94.56 73 LYS B C 1
ATOM 1715 O O . LYS B 1 73 ? -4.152 0.627 7.832 1 94.56 73 LYS B O 1
ATOM 1720 N N . VAL B 1 74 ? -3.771 2.498 8.945 1 91.75 74 VAL B N 1
ATOM 1721 C CA . VAL B 1 74 ? -3.377 1.767 10.141 1 91.75 74 VAL B CA 1
ATOM 1722 C C . VAL B 1 74 ? -4.367 2.047 11.266 1 91.75 74 VAL B C 1
ATOM 1724 O O . VAL B 1 74 ? -4.195 1.561 12.391 1 91.75 74 VAL B O 1
ATOM 1727 N N . GLN B 1 75 ? -5.395 2.785 11.086 1 86.5 75 GLN B N 1
ATOM 1728 C CA . GLN B 1 75 ? -6.457 3.072 12.047 1 86.5 75 GLN B CA 1
ATOM 1729 C C . GLN B 1 75 ? -5.883 3.596 13.359 1 86.5 75 GLN B C 1
ATOM 1731 O O . GLN B 1 75 ? -6.258 3.129 14.438 1 86.5 75 GLN B O 1
ATOM 1736 N N . VAL B 1 76 ? -4.848 4.344 13.289 1 84.75 76 VAL B N 1
ATOM 1737 C CA . VAL B 1 76 ? -4.297 5.059 14.43 1 84.75 76 VAL B CA 1
ATOM 1738 C C . VAL B 1 76 ? -4.715 6.527 14.375 1 84.75 76 VAL B C 1
ATOM 1740 O O . VAL B 1 76 ? -4.539 7.188 13.352 1 84.75 76 VAL B O 1
ATOM 1743 N N . ARG B 1 77 ? -5.355 6.945 15.391 1 89 77 ARG B N 1
ATOM 1744 C CA . ARG B 1 77 ? -5.672 8.367 15.461 1 89 77 ARG B CA 1
ATOM 1745 C C . ARG B 1 77 ? -4.41 9.203 15.633 1 89 77 ARG B C 1
ATOM 1747 O O . ARG B 1 77 ? -3.824 9.234 16.719 1 89 77 ARG B O 1
ATOM 1754 N N . THR B 1 78 ? -3.99 9.891 14.633 1 92.88 78 THR B N 1
ATOM 1755 C CA . THR B 1 78 ? -2.736 10.633 14.586 1 92.88 78 THR B CA 1
ATOM 1756 C C . THR B 1 78 ? -2.971 12.102 14.914 1 92.88 78 THR B C 1
ATOM 1758 O O . THR B 1 78 ? -3.779 12.766 14.258 1 92.88 78 THR B O 1
ATOM 1761 N N . ARG B 1 79 ? -2.34 12.578 15.883 1 92.62 79 ARG B N 1
ATOM 1762 C CA . ARG B 1 79 ? -2.436 13.984 16.266 1 92.62 79 ARG B CA 1
ATOM 1763 C C . ARG B 1 79 ? -1.424 14.828 15.5 1 92.62 79 ARG B C 1
ATOM 1765 O O . ARG B 1 79 ? -1.8 15.75 14.766 1 92.62 79 ARG B O 1
ATOM 1772 N N . THR B 1 80 ? -0.144 14.492 15.711 1 95 80 THR B N 1
ATOM 1773 C CA . THR B 1 80 ? 0.948 15.25 15.109 1 95 80 THR B CA 1
ATOM 1774 C C . THR B 1 80 ? 1.93 14.312 14.406 1 95 80 THR B C 1
ATOM 1776 O O . THR B 1 80 ? 2.158 13.195 14.859 1 95 80 THR B O 1
ATOM 1779 N N . ILE B 1 81 ? 2.418 14.758 13.32 1 97.56 81 ILE B N 1
ATOM 1780 C CA . ILE B 1 81 ? 3.447 14 12.602 1 97.56 81 ILE B CA 1
ATOM 1781 C C . ILE B 1 81 ? 4.773 14.758 12.664 1 97.56 81 ILE B C 1
ATOM 1783 O O . ILE B 1 81 ? 4.824 15.953 12.367 1 97.56 81 ILE B O 1
ATOM 1787 N N . PHE B 1 82 ? 5.781 14.047 13.047 1 97.62 82 PHE B N 1
ATOM 1788 C CA . PHE B 1 82 ? 7.145 14.555 13.055 1 97.62 82 PHE B CA 1
ATOM 1789 C C . PHE B 1 82 ? 8.016 13.789 12.062 1 97.62 82 PHE B C 1
ATOM 1791 O O . PHE B 1 82 ? 7.684 12.672 11.68 1 97.62 82 PHE B O 1
ATOM 1798 N N . HIS B 1 83 ? 9.031 14.492 11.625 1 97.5 83 HIS B N 1
ATOM 1799 C CA . HIS B 1 83 ? 10.086 13.859 10.852 1 97.5 83 HIS B CA 1
ATOM 1800 C C . HIS B 1 83 ? 11.438 13.977 11.555 1 97.5 83 HIS B C 1
ATOM 1802 O O . HIS B 1 83 ? 11.758 15.031 12.102 1 97.5 83 HIS B O 1
ATOM 1808 N N . ARG B 1 84 ? 12.203 12.867 11.5 1 95.5 84 ARG B N 1
ATOM 1809 C CA . ARG B 1 84 ? 13.539 12.891 12.086 1 95.5 84 ARG B CA 1
ATOM 1810 C C . ARG B 1 84 ? 14.555 12.234 11.148 1 95.5 84 ARG B C 1
ATOM 1812 O O . ARG B 1 84 ? 14.328 11.125 10.664 1 95.5 84 ARG B O 1
ATOM 1819 N N . ASN B 1 85 ? 15.578 12.945 10.883 1 90.94 85 ASN B N 1
ATOM 1820 C CA . ASN B 1 85 ? 16.719 12.383 10.148 1 90.94 85 ASN B CA 1
ATOM 1821 C C . ASN B 1 85 ? 17.797 11.875 11.102 1 90.94 85 ASN B C 1
ATOM 1823 O O . ASN B 1 85 ? 18.516 12.664 11.719 1 90.94 85 ASN B O 1
ATOM 1827 N N . GLY B 1 86 ? 17.922 10.602 11.055 1 88.12 86 GLY B N 1
ATOM 1828 C CA . GLY B 1 86 ? 18.875 10.039 11.992 1 88.12 86 GLY B CA 1
ATOM 1829 C C . GLY B 1 86 ? 18.672 10.516 13.414 1 88.12 86 GLY B C 1
ATOM 1830 O O . GLY B 1 86 ? 17.578 10.383 13.961 1 88.12 86 GLY B O 1
ATOM 1831 N N . ALA B 1 87 ? 19.766 10.977 14.016 1 88 87 ALA B N 1
ATOM 1832 C CA . ALA B 1 87 ? 19.734 11.469 15.391 1 88 87 ALA B CA 1
ATOM 1833 C C . ALA B 1 87 ? 19.422 12.969 15.43 1 88 87 ALA B C 1
ATOM 1835 O O . ALA B 1 87 ? 19.641 13.625 16.453 1 88 87 ALA B O 1
ATOM 1836 N N . GLY B 1 88 ? 19.047 13.484 14.375 1 91.06 88 GLY B N 1
ATOM 1837 C CA . GLY B 1 88 ? 18.75 14.906 14.289 1 91.06 88 GLY B CA 1
ATOM 1838 C C . GLY B 1 88 ? 17.484 15.289 15.031 1 91.06 88 GLY B C 1
ATOM 1839 O O . GLY B 1 88 ? 16.859 14.453 15.68 1 91.06 88 GLY B O 1
ATOM 1840 N N . PRO B 1 89 ? 17.078 16.484 15.016 1 94.56 89 PRO B N 1
ATOM 1841 C CA . PRO B 1 89 ? 15.898 16.969 15.719 1 94.56 89 PRO B CA 1
ATOM 1842 C C . PRO B 1 89 ? 14.594 16.438 15.117 1 94.56 89 PRO B C 1
ATOM 1844 O O . PRO B 1 89 ? 14.555 16.078 13.938 1 94.56 89 PRO B O 1
ATOM 1847 N N . ASN B 1 90 ? 13.578 16.422 15.984 1 94.69 90 ASN B N 1
ATOM 1848 C CA . ASN B 1 90 ? 12.227 16.219 15.484 1 94.69 90 ASN B CA 1
ATOM 1849 C C . ASN B 1 90 ? 11.695 17.453 14.773 1 94.69 90 ASN B C 1
ATOM 1851 O O . ASN B 1 90 ? 11.648 18.547 15.359 1 94.69 90 ASN B O 1
ATOM 1855 N N . ILE B 1 91 ? 11.344 17.344 13.57 1 97.44 91 ILE B N 1
ATOM 1856 C CA . ILE B 1 91 ? 10.812 18.438 12.758 1 97.44 91 ILE B CA 1
ATOM 1857 C C . ILE B 1 91 ? 9.305 18.281 12.602 1 97.44 91 ILE B C 1
ATOM 1859 O O . ILE B 1 91 ? 8.82 17.219 12.234 1 97.44 91 ILE B O 1
ATOM 1863 N N . LEU B 1 92 ? 8.516 19.312 12.945 1 98 92 LEU B N 1
ATOM 1864 C CA . LEU B 1 92 ? 7.082 19.297 12.695 1 98 92 LEU B CA 1
ATOM 1865 C C . LEU B 1 92 ? 6.789 19.219 11.195 1 98 92 LEU B C 1
ATOM 1867 O O . LEU B 1 92 ? 7.293 20.031 10.422 1 98 92 LEU B O 1
ATOM 1871 N N . VAL B 1 93 ? 5.973 18.266 10.781 1 98.19 93 VAL B N 1
ATOM 1872 C CA . VAL B 1 93 ? 5.578 18.125 9.383 1 98.19 93 VAL B CA 1
ATOM 1873 C C . VAL B 1 93 ? 4.363 19.016 9.102 1 98.19 93 VAL B C 1
ATOM 1875 O O . VAL B 1 93 ? 3.303 18.828 9.711 1 98.19 93 VAL B O 1
ATOM 1878 N N . ASP B 1 94 ? 4.574 19.938 8.273 1 98.19 94 ASP B N 1
ATOM 1879 C CA . ASP B 1 94 ? 3.494 20.812 7.824 1 98.19 94 ASP B CA 1
ATOM 1880 C C . ASP B 1 94 ? 3.357 20.766 6.301 1 98.19 94 ASP B C 1
ATOM 1882 O O . ASP B 1 94 ? 3.994 19.953 5.637 1 98.19 94 ASP B O 1
ATOM 1886 N N . ASN B 1 95 ? 2.498 21.641 5.777 1 98.19 95 ASN B N 1
ATOM 1887 C CA . ASN B 1 95 ? 2.246 21.625 4.344 1 98.19 95 ASN B CA 1
ATOM 1888 C C . ASN B 1 95 ? 3.523 21.891 3.547 1 98.19 95 ASN B C 1
ATOM 1890 O O . ASN B 1 95 ? 3.746 21.266 2.506 1 98.19 95 ASN B O 1
ATOM 1894 N N . GLU B 1 96 ? 4.387 22.844 3.977 1 98.19 96 GLU B N 1
ATOM 1895 C CA . GLU B 1 96 ? 5.633 23.141 3.281 1 98.19 96 GLU B CA 1
ATOM 1896 C C . GLU B 1 96 ? 6.562 21.938 3.266 1 98.19 96 GLU B C 1
ATOM 1898 O O . GLU B 1 96 ? 7.172 21.625 2.238 1 98.19 96 GLU B O 1
ATOM 1903 N N . PHE B 1 97 ? 6.621 21.297 4.289 1 97.75 97 PHE B N 1
ATOM 1904 C CA . PHE B 1 97 ? 7.441 20.094 4.383 1 97.75 97 PHE B CA 1
ATOM 1905 C C . PHE B 1 97 ? 6.969 19.031 3.387 1 97.75 97 PHE B C 1
ATOM 1907 O O . PHE B 1 97 ? 7.77 18.484 2.633 1 97.75 97 PHE B O 1
ATOM 1914 N N . VAL B 1 98 ? 5.621 18.719 3.406 1 98.38 98 VAL B N 1
ATOM 1915 C CA . VAL B 1 98 ? 5.059 17.672 2.551 1 98.38 98 VAL B CA 1
ATOM 1916 C C . VAL B 1 98 ? 5.289 18.031 1.083 1 98.38 98 VAL B C 1
ATOM 1918 O O . VAL B 1 98 ? 5.555 17.156 0.259 1 98.38 98 VAL B O 1
ATOM 1921 N N . ARG B 1 99 ? 5.211 19.312 0.754 1 98.19 99 ARG B N 1
ATOM 1922 C CA . ARG B 1 99 ? 5.438 19.766 -0.61 1 98.19 99 ARG B CA 1
ATOM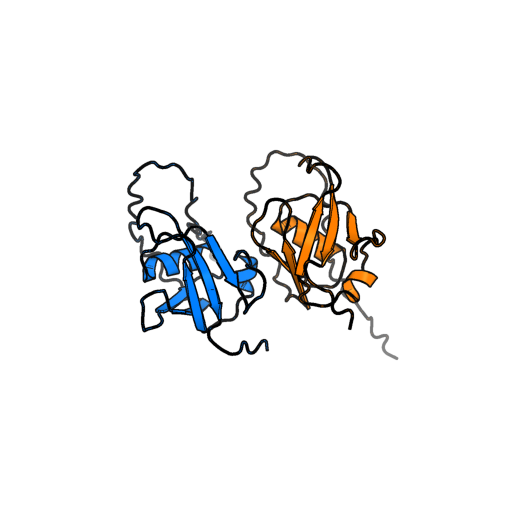 1923 C C . ARG B 1 99 ? 6.871 19.5 -1.052 1 98.19 99 ARG B C 1
ATOM 1925 O O . ARG B 1 99 ? 7.125 19.234 -2.229 1 98.19 99 ARG B O 1
ATOM 1932 N N . GLN B 1 100 ? 7.734 19.531 -0.1 1 96.69 100 GLN B N 1
ATOM 1933 C CA . GLN B 1 100 ? 9.148 19.391 -0.433 1 96.69 100 GLN B CA 1
ATOM 1934 C C . GLN B 1 100 ? 9.594 17.938 -0.281 1 96.69 100 GLN B C 1
ATOM 1936 O O . GLN B 1 100 ? 10.695 17.578 -0.711 1 96.69 100 GLN B O 1
ATOM 1941 N N . PHE B 1 101 ? 8.773 17.172 0.365 1 94.62 101 PHE B N 1
ATOM 1942 C CA . PHE B 1 101 ? 9.102 15.766 0.631 1 94.62 101 PHE B CA 1
ATOM 1943 C C . PHE B 1 101 ? 9.172 14.969 -0.666 1 94.62 101 PHE B C 1
ATOM 1945 O O . PHE B 1 101 ? 8.211 14.945 -1.437 1 94.62 101 PHE B O 1
ATOM 1952 N N . PRO B 1 102 ? 10.297 14.391 -0.923 1 94.56 102 PRO B N 1
ATOM 1953 C CA . PRO B 1 102 ? 10.398 13.672 -2.195 1 94.56 102 PRO B CA 1
ATOM 1954 C C . PRO B 1 102 ? 9.422 12.5 -2.297 1 94.56 102 PRO B C 1
ATOM 1956 O O . PRO B 1 102 ? 9.133 11.852 -1.294 1 94.56 102 PRO B O 1
ATOM 1959 N N . ASP B 1 103 ? 8.992 12.25 -3.496 1 95.12 103 ASP B N 1
ATOM 1960 C CA . ASP B 1 103 ? 8.125 11.125 -3.816 1 95.12 103 ASP B CA 1
ATOM 1961 C C . ASP B 1 103 ? 8.852 9.797 -3.623 1 95.12 103 ASP B C 1
ATOM 1963 O O . ASP B 1 103 ? 10.086 9.742 -3.705 1 95.12 103 ASP B O 1
ATOM 1967 N N . ARG B 1 104 ? 8.078 8.766 -3.182 1 94.62 104 ARG B N 1
ATOM 1968 C CA . ARG B 1 104 ? 8.523 7.375 -3.152 1 94.62 104 ARG B CA 1
ATOM 1969 C C . ARG B 1 104 ? 9.586 7.164 -2.084 1 94.62 104 ARG B C 1
ATOM 1971 O O . ARG B 1 104 ? 10.5 6.352 -2.262 1 94.62 104 ARG B O 1
ATOM 1978 N N . GLN B 1 105 ? 9.555 7.98 -1.056 1 94.38 105 GLN B N 1
ATOM 1979 C CA . GLN B 1 105 ? 10.469 7.746 0.057 1 94.38 105 GLN B CA 1
ATOM 1980 C C . GLN B 1 105 ? 10.039 6.527 0.871 1 94.38 105 GLN B C 1
ATOM 1982 O O . GLN B 1 105 ? 8.852 6.293 1.069 1 94.38 105 GLN B O 1
ATOM 1987 N N . VAL B 1 106 ? 11.039 5.75 1.321 1 96.12 106 VAL B N 1
ATOM 1988 C CA . VAL B 1 106 ? 10.828 4.613 2.217 1 96.12 106 VAL B CA 1
ATOM 1989 C C . VAL B 1 106 ? 11.109 5.035 3.656 1 96.12 106 VAL B C 1
ATOM 1991 O O . VAL B 1 106 ? 12.211 5.488 3.977 1 96.12 106 VAL B O 1
ATOM 1994 N N . MET B 1 107 ? 10.031 4.812 4.473 1 96.88 107 MET B N 1
ATOM 1995 C CA . MET B 1 107 ? 10.133 5.359 5.824 1 96.88 107 MET B CA 1
ATOM 1996 C C . MET B 1 107 ? 9.672 4.344 6.859 1 96.88 107 MET B C 1
ATOM 1998 O O . MET B 1 107 ? 8.961 3.391 6.527 1 96.88 107 MET B O 1
ATOM 2002 N N . ILE B 1 108 ? 10.086 4.57 8.102 1 97.44 108 ILE B N 1
ATOM 2003 C CA . ILE B 1 108 ? 9.547 3.867 9.266 1 97.44 108 ILE B CA 1
ATOM 2004 C C . ILE B 1 108 ? 8.867 4.863 10.203 1 97.44 108 ILE B C 1
ATOM 2006 O O . ILE B 1 108 ? 9.352 5.98 10.391 1 97.44 108 ILE B O 1
ATOM 2010 N N . ALA B 1 109 ? 7.762 4.426 10.758 1 97.06 109 ALA B N 1
ATOM 2011 C CA . ALA B 1 109 ? 7.035 5.234 11.734 1 97.06 109 ALA B CA 1
ATOM 2012 C C . ALA B 1 109 ? 7.34 4.785 13.156 1 97.06 109 ALA B C 1
ATOM 2014 O O . ALA B 1 109 ? 7.508 3.59 13.414 1 97.06 109 ALA B O 1
ATOM 2015 N N . GLU B 1 110 ? 7.414 5.746 14 1 95.19 110 GLU B N 1
ATOM 2016 C CA . GLU B 1 110 ? 7.496 5.516 15.438 1 95.19 110 GLU B CA 1
ATOM 2017 C C . GLU B 1 110 ? 6.379 6.242 16.172 1 95.19 110 GLU B C 1
ATOM 2019 O O . GLU B 1 110 ? 6.047 7.383 15.844 1 95.19 110 GLU B O 1
ATOM 2024 N N . PHE B 1 111 ? 5.816 5.48 17.156 1 92.69 111 PHE B N 1
ATOM 2025 C CA . PHE B 1 111 ? 4.789 6.109 17.969 1 92.69 111 PHE B CA 1
ATOM 2026 C C . PHE B 1 111 ? 5.371 6.578 19.297 1 92.69 111 PHE B C 1
ATOM 2028 O O . PHE B 1 111 ? 6.184 5.883 19.906 1 92.69 111 PHE B O 1
ATOM 2035 N N . LEU B 1 112 ? 5.379 7.773 19.734 1 83.06 112 LEU B N 1
ATOM 2036 C CA . LEU B 1 112 ? 5.832 8.234 21.047 1 83.06 112 LEU B CA 1
ATOM 2037 C C . LEU B 1 112 ? 4.898 7.742 22.156 1 83.06 112 LEU B C 1
ATOM 2039 O O . LEU B 1 112 ? 5.352 7.406 23.25 1 83.06 112 LEU B O 1
ATOM 2043 N N . ASP B 1 113 ? 3.652 8.047 22.281 1 69.88 113 ASP B N 1
ATOM 2044 C CA . ASP B 1 113 ? 2.803 7.594 23.375 1 69.88 113 ASP B CA 1
ATOM 2045 C C . ASP B 1 113 ? 2.158 6.246 23.047 1 69.88 113 ASP B C 1
ATOM 2047 O O . ASP B 1 113 ? 1.955 5.922 21.875 1 69.88 113 ASP B O 1
ATOM 2051 N N . THR B 1 114 ? 2.428 5.332 23.984 1 58.62 114 THR B N 1
ATOM 2052 C CA . THR B 1 114 ? 1.803 4.031 23.766 1 58.62 114 THR B CA 1
ATOM 2053 C C . THR B 1 114 ? 0.395 4.199 23.188 1 58.62 114 THR B C 1
ATOM 2055 O O . THR B 1 114 ? -0.316 5.141 23.547 1 58.62 114 THR B O 1
ATOM 2058 N N . VAL B 1 115 ? 0.236 3.621 21.875 1 54.25 115 VAL B N 1
ATOM 2059 C CA . VAL B 1 115 ? -0.972 3.672 21.062 1 54.25 115 VAL B CA 1
ATOM 2060 C C . VAL B 1 115 ? -2.197 3.414 21.938 1 54.25 115 VAL B C 1
ATOM 2062 O O . VAL B 1 115 ? -2.393 2.301 22.422 1 54.25 115 VAL B O 1
ATOM 2065 N N . ASN B 1 116 ? -2.361 4.164 23.031 1 53.53 116 ASN B N 1
ATOM 2066 C CA . ASN B 1 116 ? -3.717 3.959 23.547 1 53.53 116 ASN B CA 1
ATOM 2067 C C . ASN B 1 116 ? -4.766 4.34 22.5 1 53.53 116 ASN B C 1
ATOM 2069 O O . ASN B 1 116 ? -4.809 5.488 22.047 1 53.53 116 ASN B O 1
ATOM 2073 N N . ILE B 1 117 ? -5.27 3.301 21.875 1 56.91 117 ILE B N 1
ATOM 2074 C CA . ILE B 1 117 ? -6.262 3.396 20.812 1 56.91 117 ILE B CA 1
ATOM 2075 C C . ILE B 1 117 ? -7.203 4.566 21.094 1 56.91 117 ILE B C 1
ATOM 2077 O O . ILE B 1 117 ? -7.695 5.211 20.156 1 56.91 117 ILE B O 1
ATOM 2081 N N . ASP B 1 118 ? -7.398 4.934 22.375 1 61.38 118 ASP B N 1
ATOM 2082 C CA . ASP B 1 118 ? -8.391 5.941 22.734 1 61.38 118 ASP B CA 1
ATOM 2083 C C . ASP B 1 118 ? -7.797 7.344 22.672 1 61.38 118 ASP B C 1
ATOM 2085 O O . ASP B 1 118 ? -8.516 8.336 22.812 1 61.38 118 ASP B O 1
ATOM 2089 N N . ARG B 1 119 ? -6.438 7.27 22.391 1 74.19 119 ARG B N 1
ATOM 2090 C CA . ARG B 1 119 ? -5.84 8.602 22.406 1 74.19 119 ARG B CA 1
ATOM 2091 C C . ARG B 1 119 ? -5.168 8.914 21.062 1 74.19 119 ARG B C 1
ATOM 2093 O O . ARG B 1 119 ? -4.738 8 20.359 1 74.19 119 ARG B O 1
ATOM 2100 N N . ASP B 1 120 ? -5.238 10.172 20.719 1 86.56 120 ASP B N 1
ATOM 2101 C CA . ASP B 1 120 ? -4.469 10.664 19.578 1 86.56 120 ASP B CA 1
ATOM 2102 C C . ASP B 1 120 ? -2.969 10.531 19.828 1 86.56 120 ASP B C 1
ATOM 2104 O O . ASP B 1 120 ? -2.498 10.781 20.938 1 86.56 120 ASP B O 1
ATOM 2108 N N . ILE B 1 121 ? -2.299 9.992 18.969 1 92.06 121 ILE B N 1
ATOM 2109 C CA . ILE B 1 121 ? -0.883 9.695 19.156 1 92.06 121 ILE B CA 1
ATOM 2110 C C . ILE B 1 121 ? -0.048 10.539 18.188 1 92.06 121 ILE B C 1
ATOM 2112 O O . ILE B 1 121 ? -0.515 10.906 17.109 1 92.06 121 ILE B O 1
ATOM 2116 N N . ASP B 1 122 ? 1.162 10.836 18.688 1 94.38 122 ASP B N 1
ATOM 2117 C CA . ASP B 1 122 ? 2.139 11.469 17.797 1 94.38 122 ASP B CA 1
ATOM 2118 C C . ASP B 1 122 ? 2.926 10.422 17.016 1 94.38 122 ASP B C 1
ATOM 2120 O O . ASP B 1 122 ? 3.312 9.391 17.562 1 94.38 122 ASP B O 1
ATOM 2124 N N . VAL B 1 123 ? 3.139 10.711 15.75 1 96.19 123 VAL B N 1
ATOM 2125 C CA . VAL B 1 123 ? 3.857 9.805 14.867 1 96.19 123 VAL B CA 1
ATOM 2126 C C . VAL B 1 123 ? 5.148 10.461 14.383 1 96.19 123 VAL B C 1
ATOM 2128 O O . VAL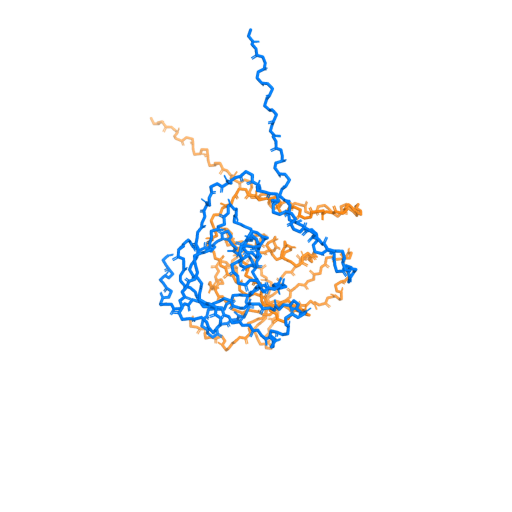 B 1 123 ? 5.133 11.602 13.914 1 96.19 123 VAL B O 1
ATOM 2131 N N . THR B 1 124 ? 6.242 9.766 14.508 1 96.81 124 THR B N 1
ATOM 2132 C CA . THR B 1 124 ? 7.508 10.219 13.953 1 96.81 124 THR B CA 1
ATOM 2133 C C . THR B 1 124 ? 7.91 9.367 12.75 1 96.81 124 THR B C 1
ATOM 2135 O O . THR B 1 124 ? 7.973 8.141 12.852 1 96.81 124 THR B O 1
ATOM 2138 N N . LEU B 1 125 ? 8.109 10.031 11.656 1 97.12 125 LEU B N 1
ATOM 2139 C CA . LEU B 1 125 ? 8.578 9.359 10.445 1 97.12 125 LEU B CA 1
ATOM 2140 C C . LEU B 1 125 ? 10.086 9.516 10.273 1 97.12 125 LEU B C 1
ATOM 2142 O O . LEU B 1 125 ? 10.617 10.625 10.422 1 97.12 125 LEU B O 1
ATOM 2146 N N . LYS B 1 126 ? 10.711 8.375 9.961 1 96.31 126 LYS B N 1
ATOM 2147 C CA . LYS B 1 126 ? 12.148 8.336 9.719 1 96.31 126 LYS B CA 1
ATOM 2148 C C . LYS B 1 126 ? 12.469 7.629 8.406 1 96.31 126 LYS B C 1
ATOM 2150 O O . LYS B 1 126 ? 11.82 6.645 8.047 1 96.31 126 LYS B O 1
ATOM 2155 N N . TYR B 1 127 ? 13.453 8.109 7.738 1 94.44 127 TYR B N 1
ATOM 2156 C CA . TYR B 1 127 ? 13.891 7.383 6.551 1 94.44 127 TYR B CA 1
ATOM 2157 C C . TYR B 1 127 ? 14.445 6.016 6.926 1 94.44 127 TYR B C 1
ATOM 2159 O O . TYR B 1 127 ? 15.117 5.867 7.949 1 94.44 127 TYR B O 1
ATOM 2167 N N . GLN B 1 128 ? 14.141 4.93 6.262 1 90.75 128 GLN B N 1
ATOM 2168 C CA . GLN B 1 128 ? 14.672 3.594 6.5 1 90.75 128 GLN B CA 1
ATOM 2169 C C . GLN B 1 128 ? 15.992 3.385 5.758 1 90.75 128 GLN B C 1
ATOM 2171 O O . GLN B 1 128 ? 16.875 2.674 6.238 1 90.75 128 GLN B O 1
ATOM 2176 N N . GLY B 1 129 ? 16.328 4.008 4.621 1 72.69 129 GLY B N 1
ATOM 2177 C CA . GLY B 1 129 ? 17.594 3.848 3.902 1 72.69 129 GLY B CA 1
ATOM 2178 C C . GLY B 1 129 ? 18.469 5.09 3.945 1 72.69 129 GLY B C 1
ATOM 2179 O O . GLY B 1 129 ? 18.109 6.086 4.578 1 72.69 129 GLY B O 1
ATOM 2180 N N . ILE B 1 130 ? 19.734 4.914 3.48 1 57.06 130 ILE B N 1
ATOM 2181 C CA . ILE B 1 130 ? 20.719 5.98 3.439 1 57.06 130 ILE B CA 1
ATOM 2182 C C . ILE B 1 130 ? 20.203 7.133 2.582 1 57.06 130 ILE B C 1
ATOM 2184 O O . ILE B 1 130 ? 19.828 6.934 1.427 1 57.06 130 ILE B O 1
ATOM 2188 N N . ARG B 1 131 ? 19.391 7.918 3.084 1 52.53 131 ARG B N 1
ATOM 2189 C CA . ARG B 1 131 ? 18.906 9.102 2.379 1 52.53 131 ARG B CA 1
ATOM 2190 C C . ARG B 1 131 ? 20 9.695 1.5 1 52.53 131 ARG B C 1
ATOM 2192 O O . ARG B 1 131 ? 21.125 9.906 1.957 1 52.53 131 ARG B O 1
ATOM 2199 N N . HIS B 1 132 ? 19.906 9.391 0.171 1 41.16 132 HIS B N 1
ATOM 2200 C CA . HIS B 1 132 ? 20.766 10.305 -0.573 1 41.16 132 HIS B CA 1
ATOM 2201 C C . HIS B 1 132 ? 20.141 11.688 -0.695 1 41.16 132 HIS B C 1
ATOM 2203 O O . HIS B 1 132 ? 18.984 11.812 -1.137 1 41.16 132 HIS B O 1
ATOM 2209 N N . LEU B 1 133 ? 20.203 12.484 0.296 1 40.56 133 LEU B N 1
ATOM 2210 C CA . LEU B 1 133 ? 19.891 13.906 0.168 1 40.56 133 LEU B CA 1
ATOM 2211 C C . LEU B 1 133 ? 20.422 14.461 -1.147 1 40.56 133 LEU B C 1
ATOM 2213 O O . LEU B 1 133 ? 21.641 14.523 -1.349 1 40.56 133 LEU B O 1
ATOM 2217 N N . SER B 1 134 ? 20.016 13.922 -2.264 1 33.69 134 SER B N 1
ATOM 2218 C CA . SER B 1 134 ? 20.516 14.766 -3.344 1 33.69 134 SER B CA 1
ATOM 2219 C C . SER B 1 134 ? 19.641 16.016 -3.508 1 33.69 134 SER B C 1
ATOM 2221 O O . SER B 1 134 ? 18.453 15.992 -3.227 1 33.69 134 SER B O 1
#

InterPro domains:
  IPR057520 GRHL1/CP2, C-terminal domain [PF25416] (40-126)

Foldseek 3Di:
DDPPPPPVPPPPPPLPPPPPPPPPPCPVCPVPVPPPQDFPAWEWEAEPPDPGTDIFTFSAQFPSRRQVSVCVVPVQQADFEWEDEDPHDTHGDGSVNSVVDDGHFYWYKDWDDDRPVPDHTYIYIYGPDDPPPD/DDPPPPPPPPPPPCLPPPPLPVPPPPCPCPVPCPPDQDFPAWEWEAEPPDPGTDIFGFNAQFPSRRQVSVCSVPVQQADFEWEDEDPHDTHTDGSVNSVVDDGHFYWYKDWDPDRPVSDHTHIYIYGPDDPPPD

Radius of gyration: 21.7 Å; Cα contacts (8 Å, |Δi|>4): 397; chains: 2; bounding box: 67×74×43 Å

Sequence (268 aa):
MEKRRFSGSISQSNCLRLKASRQSAIVQHEAQVAPSRRPVACFYIRFPDNYFHHVIYIPERTICELRDQIMRKVQVRTRTIFHRNGAGPNILVDNEFVRQFPDRQVMIAEFLDTVNIDRDIDVTLKYQGIRHLSMEKRRFSGSISQSNCLRLKASRQSAIVQHEAQVAPSRRPVACFYIRFPDNYFHHVIYIPERTICELRDQIMRKVQVRTRTIFHRNGAGPNILVDNEFVRQFPDRQVMIAEFLDTVNIDRDIDVTLKYQGIRHLS

Nearest PDB structures (foldseek):
  3rcz-assembly1_A  TM=5.689E-01  e=1.954E-01  Schizosaccharomyces pombe
  1v6e-assembly1_A  TM=4.888E-01  e=5.902E-01  Mus musculus
  4q5h-assembly1_B  TM=4.827E-01  e=1.374E+00  Saccharomyces cerevisiae S288C
  6oat-assembly2_D  TM=5.168E-01  e=5.383E+00  Ovis aries
  3etc-assembly2_A  TM=2.711E-01  e=3.200E+00  Methanosarcina acetivorans

Solvent-accessible surface area (backbone atoms only — not comparable to full-atom values): 16347 Å² total; per-residue (Å²): 136,85,81,79,76,78,76,75,75,75,75,75,75,76,61,72,77,81,65,78,70,82,68,80,67,72,69,69,72,65,75,67,77,59,78,85,61,66,60,73,43,37,34,34,38,25,46,78,97,50,95,54,66,45,79,41,62,20,55,49,66,32,44,59,40,49,52,50,40,49,26,69,73,69,70,46,53,69,67,48,48,29,36,31,62,83,88,49,66,48,25,56,58,37,42,69,48,42,62,67,50,70,67,68,42,53,31,34,42,40,69,74,55,79,80,44,86,90,43,68,28,40,37,34,38,25,66,68,62,84,76,75,81,120,134,83,80,77,79,79,78,73,78,73,73,75,73,75,70,68,77,80,71,77,78,77,72,81,64,78,66,69,74,63,74,73,78,58,87,79,64,68,58,75,40,40,33,34,39,25,45,79,93,51,95,41,24,39,75,42,60,19,58,49,63,32,41,62,39,49,50,51,38,52,28,68,72,68,71,46,54,68,68,46,48,30,36,29,61,83,89,50,66,79,37,81,58,37,44,71,50,42,61,65,49,68,69,67,42,52,29,35,43,42,70,75,49,79,80,42,84,92,41,71,24,42,37,35,38,25,66,70,60,84,72,74,82,118